Protein AF-A0AA39MDR2-F1 (afdb_monomer_lite)

Foldseek 3Di:
DDDDDDDDDDDDDDDDDPPPDPPPPLDFDFPPDPLADDPVLLVVLCVQLVNQKDFAAQPQVVQVVVVFDDPCLLQDLLNQQVRQQGANPSVLQWAVPDVVTARRDRNDPDGDRHQGEGMERADQDLSNVLSQLVSCVSSSFDEAEGQRRHDPVSRRTGPRHYYYYQLNQADKDWDQFDDDLNHTPGIDIDGGQNHFQVNVVVVCVVVVHDAFADPPRRHGLNDDQLVVFGHGPCCVPQNTSVVSDAWDFDQDSNRDTDIDGPNDDD

Secondary structure (DSSP, 8-state):
-PPP----------------------PPB-TTSTTSPPHHHHHHHHHHTTT-EEE---HHHHHHHTT---HHHHH-HHHHHHSTT--SSGGGGSBSSSSS-B---TT-SS---TTS-SEEEE--SHHHHHHHHHHHHHTTBEEEEESS---TTSTT--TTEEEEE-TT---EEEEEEEEETTEEEEEEEEE-TT-BHHHHHHHHHHTT------S-TTSBTTSHHHHT----TTHHHH--TGGG---EEEE-TTS-EEEE-TT---

Structure (mmCIF, N/CA/C/O backbone):
data_AF-A0AA39MDR2-F1
#
_entry.id   AF-A0AA39MDR2-F1
#
loop_
_atom_site.group_PDB
_atom_site.id
_atom_site.type_symbol
_atom_site.label_atom_id
_atom_site.label_alt_id
_atom_site.label_comp_id
_atom_site.label_asym_id
_atom_site.label_entity_id
_atom_site.label_seq_id
_atom_site.pdbx_PDB_ins_code
_atom_site.Cartn_x
_atom_site.Cartn_y
_atom_site.Cartn_z
_atom_site.occupancy
_atom_site.B_iso_or_equiv
_atom_site.auth_seq_id
_atom_site.auth_comp_id
_atom_site.auth_asym_id
_atom_site.auth_atom_id
_atom_site.pdbx_PDB_model_num
ATOM 1 N N . MET A 1 1 ? 20.656 -18.138 17.921 1.00 34.97 1 MET A N 1
ATOM 2 C CA . MET A 1 1 ? 19.200 -17.893 17.979 1.00 34.97 1 MET A CA 1
ATOM 3 C C . MET A 1 1 ? 18.522 -19.258 18.028 1.00 34.97 1 MET A C 1
ATOM 5 O O . MET A 1 1 ? 18.700 -20.039 17.100 1.00 34.97 1 MET A O 1
ATOM 9 N N . ALA A 1 2 ? 17.930 -19.614 19.168 1.00 27.48 2 ALA A N 1
ATOM 10 C CA . ALA A 1 2 ? 17.448 -20.968 19.443 1.00 27.48 2 ALA A CA 1
ATOM 11 C C . ALA A 1 2 ? 16.152 -21.265 18.671 1.00 27.48 2 ALA A C 1
ATOM 13 O O . ALA A 1 2 ? 15.278 -20.406 18.583 1.00 27.48 2 ALA A O 1
ATOM 14 N N . ARG A 1 3 ? 16.046 -22.471 18.102 1.00 39.94 3 ARG A N 1
ATOM 15 C CA . ARG A 1 3 ? 14.850 -22.957 17.402 1.00 39.94 3 ARG A CA 1
ATOM 16 C C . ARG A 1 3 ? 14.004 -23.789 18.362 1.00 39.94 3 ARG A C 1
ATOM 18 O O . ARG A 1 3 ? 14.536 -24.652 19.054 1.00 39.94 3 ARG A O 1
ATOM 25 N N . LEU A 1 4 ? 12.702 -23.521 18.380 1.00 28.66 4 LEU A N 1
ATOM 26 C CA . LEU A 1 4 ? 11.695 -24.283 19.112 1.00 28.66 4 LEU A CA 1
ATOM 27 C C . LEU A 1 4 ? 11.181 -25.403 18.190 1.00 28.66 4 LEU A C 1
ATOM 29 O O . LEU A 1 4 ? 10.675 -25.118 17.107 1.00 28.66 4 LEU A O 1
ATOM 33 N N . THR A 1 5 ? 11.337 -26.666 18.588 1.00 34.34 5 THR A N 1
ATOM 34 C CA . THR A 1 5 ? 10.817 -27.840 17.862 1.00 34.34 5 THR A CA 1
ATOM 35 C C . THR A 1 5 ? 9.723 -28.512 18.675 1.00 34.34 5 THR A C 1
ATOM 37 O O . THR A 1 5 ? 9.981 -28.961 19.789 1.00 34.34 5 THR A O 1
ATOM 40 N N . PHE A 1 6 ? 8.531 -28.644 18.090 1.00 39.69 6 PHE A N 1
ATOM 41 C CA . PHE A 1 6 ? 7.513 -29.587 18.545 1.00 39.69 6 PHE A CA 1
ATOM 42 C C . PHE A 1 6 ? 7.577 -30.838 17.664 1.00 39.69 6 PHE A C 1
ATOM 44 O O . PHE A 1 6 ? 7.357 -30.779 16.456 1.00 39.69 6 PHE A O 1
ATOM 51 N N . LEU A 1 7 ? 7.926 -31.963 18.288 1.00 40.34 7 LEU A N 1
ATOM 52 C CA . LEU A 1 7 ? 7.849 -33.309 17.729 1.00 40.34 7 LEU A CA 1
ATOM 53 C C . LEU A 1 7 ? 6.505 -33.907 18.139 1.00 40.34 7 LEU A C 1
ATOM 55 O O . LEU A 1 7 ? 6.313 -34.218 19.309 1.00 40.34 7 LEU A O 1
ATOM 59 N N . LEU A 1 8 ? 5.613 -34.119 17.178 1.00 43.06 8 LEU A N 1
ATOM 60 C CA . LEU A 1 8 ? 4.555 -35.119 17.281 1.00 43.06 8 LEU A CA 1
ATOM 61 C C . LEU A 1 8 ? 4.498 -35.835 15.936 1.00 43.06 8 LEU A C 1
ATOM 63 O O . LEU A 1 8 ? 4.024 -35.302 14.936 1.00 43.06 8 LEU A O 1
ATOM 67 N N . GLY A 1 9 ? 5.097 -37.023 15.913 1.00 38.88 9 GLY A N 1
ATOM 68 C CA . GLY A 1 9 ? 5.028 -37.925 14.780 1.00 38.88 9 GLY A CA 1
ATOM 69 C C . GLY A 1 9 ? 3.682 -38.634 14.730 1.00 38.88 9 GLY A C 1
ATOM 70 O O . GLY A 1 9 ? 3.149 -39.014 15.765 1.00 38.88 9 GLY A O 1
ATOM 71 N N . GLN A 1 10 ? 3.190 -38.854 13.515 1.00 42.56 10 GLN A N 1
ATOM 72 C CA . GLN A 1 10 ? 2.720 -40.152 13.036 1.00 42.56 10 GLN A CA 1
ATOM 73 C C . GLN A 1 10 ? 2.653 -40.100 11.502 1.00 42.56 10 GLN A C 1
ATOM 75 O O . GLN A 1 10 ? 2.029 -39.215 10.922 1.00 42.56 10 GLN A O 1
ATOM 80 N N . LEU A 1 11 ? 3.354 -41.033 10.849 1.00 40.97 11 LEU A N 1
ATOM 81 C CA . LEU A 1 11 ? 3.282 -41.260 9.408 1.00 40.97 11 LEU A CA 1
ATOM 82 C C . LEU A 1 11 ? 1.958 -41.961 9.076 1.00 40.97 11 LEU A C 1
ATOM 84 O O . LEU A 1 11 ? 1.684 -43.039 9.596 1.00 40.97 11 LEU A O 1
ATOM 88 N N . SER A 1 12 ? 1.197 -41.408 8.136 1.00 42.69 12 SER A N 1
ATOM 89 C CA . SER A 1 12 ? 0.265 -42.175 7.306 1.00 42.69 12 SER A CA 1
ATOM 90 C C . SER A 1 12 ? 0.625 -41.930 5.848 1.00 42.69 12 SER A C 1
ATOM 92 O O . SER A 1 12 ? 0.583 -40.801 5.365 1.00 42.69 12 SER A O 1
ATOM 94 N N . ALA A 1 13 ? 1.038 -42.995 5.164 1.00 42.69 13 ALA A N 1
ATOM 95 C CA . ALA A 1 13 ? 1.290 -42.986 3.733 1.00 42.69 13 ALA A CA 1
ATOM 96 C C . ALA A 1 13 ? -0.056 -43.021 2.997 1.00 42.69 13 ALA A C 1
ATOM 98 O O . ALA A 1 13 ? -0.767 -44.023 3.048 1.00 42.69 13 ALA A O 1
ATOM 99 N N . VAL A 1 14 ? -0.400 -41.930 2.315 1.00 45.34 14 VAL A N 1
ATOM 100 C CA . VAL A 1 14 ? -1.514 -41.887 1.362 1.00 45.34 14 VAL A CA 1
ATOM 101 C C . VAL A 1 14 ? -0.912 -41.936 -0.039 1.00 45.34 14 VAL A C 1
ATOM 103 O O . VAL A 1 14 ? -0.186 -41.029 -0.443 1.00 45.34 14 VAL A O 1
ATOM 106 N N . LEU A 1 15 ? -1.189 -43.022 -0.767 1.00 42.62 15 LEU A N 1
ATOM 107 C CA . LEU A 1 15 ? -0.907 -43.137 -2.196 1.00 42.62 15 LEU A CA 1
ATOM 108 C C . LEU A 1 15 ? -1.742 -42.080 -2.938 1.00 42.62 15 LEU A C 1
ATOM 110 O O . LEU A 1 15 ? -2.951 -42.240 -3.095 1.00 42.62 15 LEU A O 1
ATOM 114 N N . PHE A 1 16 ? -1.104 -41.009 -3.410 1.00 42.88 16 PHE A N 1
ATOM 115 C CA . PHE A 1 16 ? -1.716 -40.125 -4.396 1.00 42.88 16 PHE A CA 1
ATOM 116 C C . PHE A 1 16 ? -1.584 -40.768 -5.777 1.00 42.88 16 PHE A C 1
ATOM 118 O O . PHE A 1 16 ? -0.498 -40.846 -6.351 1.00 42.88 16 PHE A O 1
ATOM 125 N N . LEU A 1 17 ? -2.714 -41.237 -6.307 1.00 41.41 17 LEU A N 1
ATOM 126 C CA . LEU A 1 17 ? -2.883 -41.475 -7.735 1.00 41.41 17 LEU A CA 1
ATOM 127 C C . LEU A 1 17 ? -2.619 -40.148 -8.452 1.00 41.41 17 LEU A C 1
ATOM 129 O O . LEU A 1 17 ? -3.350 -39.175 -8.268 1.00 41.41 17 LEU A O 1
ATOM 133 N N . CYS A 1 18 ? -1.547 -40.110 -9.239 1.00 41.34 18 CYS A N 1
ATOM 134 C CA . CYS A 1 18 ? -1.216 -38.977 -10.085 1.00 41.34 18 CYS A CA 1
ATOM 135 C C . CYS A 1 18 ? -2.255 -38.920 -11.210 1.00 41.34 18 CYS A C 1
ATOM 137 O O . CYS A 1 18 ? -2.113 -39.568 -12.246 1.00 41.34 18 CYS A O 1
ATOM 139 N N . VAL A 1 19 ? -3.347 -38.192 -10.982 1.00 44.34 19 VAL A N 1
ATOM 140 C CA . VAL A 1 19 ? -4.204 -37.741 -12.073 1.00 44.34 19 VAL A CA 1
ATOM 141 C C . VAL A 1 19 ? -3.391 -36.679 -12.794 1.00 44.34 19 VAL A C 1
ATOM 143 O O . VAL A 1 19 ? -3.188 -35.586 -12.269 1.00 44.34 19 VAL A O 1
ATOM 146 N N . SER A 1 20 ? -2.880 -37.011 -13.976 1.00 44.75 20 SER A N 1
ATOM 147 C CA . SER A 1 20 ? -2.331 -36.021 -14.895 1.00 44.75 20 SER A CA 1
ATOM 148 C C . SER A 1 20 ? -3.471 -35.104 -15.325 1.00 44.75 20 SER A C 1
ATOM 150 O O . SER A 1 20 ? -4.132 -35.342 -16.334 1.00 44.75 20 SER A O 1
ATOM 152 N N . SER A 1 21 ? -3.741 -34.064 -14.535 1.00 46.78 21 SER A N 1
ATOM 153 C CA . SER A 1 21 ? -4.470 -32.926 -15.054 1.00 46.78 21 SER A CA 1
ATOM 154 C C . SER A 1 21 ? -3.547 -32.275 -16.076 1.00 46.78 21 SER A C 1
ATOM 156 O O . SER A 1 21 ? -2.441 -31.832 -15.770 1.00 46.78 21 SER A O 1
ATOM 158 N N . THR A 1 22 ? -3.992 -32.198 -17.324 1.00 48.94 22 THR A N 1
ATOM 159 C CA . THR A 1 22 ? -3.505 -31.171 -18.242 1.00 48.94 22 THR A CA 1
ATOM 160 C C . THR A 1 22 ? -4.073 -29.834 -17.765 1.00 48.94 22 THR A C 1
ATOM 162 O O . THR A 1 22 ? -4.900 -29.218 -18.434 1.00 48.94 22 THR A O 1
ATOM 165 N N . GLY A 1 23 ? -3.713 -29.418 -16.549 1.00 47.94 23 GLY A N 1
ATOM 166 C CA . GLY A 1 23 ? -3.881 -28.043 -16.130 1.00 47.94 23 GLY A CA 1
ATOM 167 C C . GLY A 1 23 ? -2.920 -27.247 -16.988 1.00 47.94 23 GLY A C 1
ATOM 168 O O . GLY A 1 23 ? -1.710 -27.439 -16.883 1.00 47.94 23 GLY A O 1
ATOM 169 N N . ALA A 1 24 ? -3.435 -26.407 -17.883 1.00 54.78 24 ALA A N 1
ATOM 170 C CA . ALA A 1 24 ? -2.601 -25.377 -18.475 1.00 54.78 24 ALA A CA 1
ATOM 171 C C . ALA A 1 24 ? -1.881 -24.676 -17.313 1.00 54.78 24 ALA A C 1
ATOM 173 O O . ALA A 1 24 ? -2.524 -24.235 -16.358 1.00 54.78 24 ALA A O 1
ATOM 174 N N . ASN A 1 25 ? -0.549 -24.678 -17.337 1.00 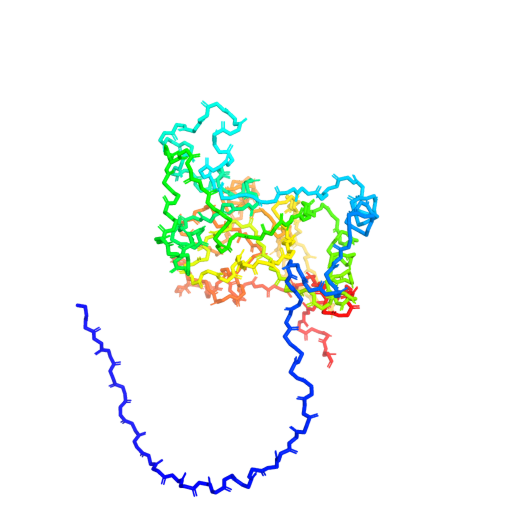50.16 25 ASN A N 1
ATOM 175 C CA . ASN A 1 25 ? 0.256 -23.949 -16.368 1.00 50.16 25 ASN A CA 1
ATOM 176 C C . ASN A 1 25 ? -0.046 -22.457 -16.565 1.00 50.16 25 ASN A C 1
ATOM 178 O O . ASN A 1 25 ? 0.615 -21.788 -17.353 1.00 50.16 25 ASN A O 1
ATOM 182 N N . TYR A 1 26 ? -1.085 -21.945 -15.902 1.00 74.38 26 TYR A N 1
ATOM 183 C CA . TYR A 1 26 ? -1.446 -20.530 -15.905 1.00 74.38 26 TYR A CA 1
ATOM 184 C C . TYR A 1 26 ? -0.473 -19.774 -14.993 1.00 74.38 26 TYR A C 1
ATOM 186 O O . TYR A 1 26 ? -0.810 -19.355 -13.883 1.00 74.38 26 TYR A O 1
ATOM 194 N N . CYS A 1 27 ? 0.777 -19.648 -15.442 1.00 91.06 27 CYS A N 1
ATOM 195 C CA . CYS A 1 27 ? 1.717 -18.691 -14.877 1.00 91.06 27 CYS A CA 1
ATOM 196 C C . CYS A 1 27 ? 1.150 -17.274 -15.035 1.00 91.06 27 CYS A C 1
ATOM 198 O O . CYS A 1 27 ? 0.384 -16.992 -15.957 1.00 91.06 27 CYS A O 1
ATOM 200 N N . ARG A 1 28 ? 1.515 -16.375 -14.115 1.00 95.56 28 ARG A N 1
ATOM 201 C CA . ARG A 1 28 ? 1.204 -14.954 -14.283 1.00 95.56 28 ARG A CA 1
ATOM 202 C C . ARG A 1 28 ? 2.015 -14.407 -15.446 1.00 95.56 28 ARG A C 1
ATOM 204 O O . ARG A 1 28 ? 3.192 -14.736 -15.561 1.00 95.56 28 ARG A O 1
ATOM 211 N N . THR A 1 29 ? 1.383 -13.563 -16.245 1.00 95.56 29 THR A N 1
ATOM 212 C CA . THR A 1 29 ? 2.014 -12.941 -17.402 1.00 95.56 29 THR A CA 1
ATOM 213 C C . THR A 1 29 ? 3.139 -11.999 -16.971 1.00 95.56 29 THR A C 1
ATOM 215 O O . THR A 1 29 ? 2.965 -11.216 -16.032 1.00 95.56 29 THR A O 1
ATOM 218 N N . VAL A 1 30 ? 4.272 -12.038 -17.671 1.00 96.31 30 VAL A N 1
ATOM 219 C CA . VAL A 1 30 ? 5.448 -11.185 -17.437 1.00 96.31 30 VAL A CA 1
ATOM 220 C C . VAL A 1 30 ? 5.864 -10.437 -18.714 1.00 96.31 30 VAL A C 1
ATOM 222 O O . VAL A 1 30 ? 5.422 -10.801 -19.805 1.00 96.31 30 VAL A O 1
ATOM 225 N N . PRO A 1 31 ? 6.699 -9.380 -18.630 1.00 96.12 31 PRO A N 1
ATOM 226 C CA . PRO A 1 31 ? 7.189 -8.692 -19.822 1.00 96.12 31 PRO A CA 1
ATOM 227 C C . PRO A 1 31 ? 7.831 -9.653 -20.827 1.00 96.12 31 PRO A C 1
ATOM 229 O O . PRO A 1 31 ? 8.698 -10.445 -20.467 1.00 96.12 31 PRO A O 1
ATOM 232 N N . GLY A 1 32 ? 7.421 -9.544 -22.091 1.00 95.25 32 GLY A N 1
ATOM 233 C CA . GLY A 1 32 ? 7.859 -10.422 -23.180 1.00 95.25 32 GLY A CA 1
ATOM 234 C C . GLY A 1 32 ? 6.852 -11.517 -23.541 1.00 95.25 32 GLY A C 1
ATOM 235 O O . GLY A 1 32 ? 6.898 -12.014 -24.665 1.00 95.25 32 GLY A O 1
ATOM 236 N N . ASP A 1 33 ? 5.910 -11.843 -22.651 1.00 95.56 33 ASP A N 1
ATOM 237 C CA . ASP A 1 33 ? 4.826 -12.772 -22.969 1.00 95.56 33 ASP A CA 1
ATOM 238 C C . ASP A 1 33 ? 3.827 -12.145 -23.961 1.00 95.56 33 ASP A C 1
ATOM 240 O O . ASP A 1 33 ? 3.513 -10.957 -23.843 1.00 95.56 33 ASP A O 1
ATOM 244 N N . PRO A 1 34 ? 3.233 -12.927 -24.885 1.00 91.69 34 PRO A N 1
ATOM 245 C CA . PRO A 1 34 ? 2.219 -12.422 -25.815 1.00 91.69 34 PRO A CA 1
ATOM 246 C C . PRO A 1 34 ? 0.964 -11.856 -25.140 1.00 91.69 34 PRO A C 1
ATOM 248 O O . PRO A 1 34 ? 0.282 -11.023 -25.726 1.00 91.69 34 PRO A O 1
ATOM 251 N N . SER A 1 35 ? 0.638 -12.319 -23.929 1.00 89.31 35 SER A N 1
ATOM 252 C CA . SER A 1 35 ? -0.504 -11.833 -23.148 1.00 89.31 35 SER A CA 1
ATOM 253 C C . SER A 1 35 ? -0.175 -10.612 -22.286 1.00 89.31 35 SER A C 1
ATOM 255 O O . SER A 1 35 ? -1.050 -10.139 -21.556 1.00 89.31 35 SER A O 1
ATOM 257 N N . PHE A 1 36 ? 1.078 -10.131 -22.290 1.00 96.50 36 PHE A N 1
ATOM 258 C CA . PHE A 1 36 ? 1.473 -8.990 -21.466 1.00 96.50 36 PHE A CA 1
ATOM 259 C C . PHE A 1 36 ? 0.869 -7.710 -22.047 1.00 96.50 36 PHE A C 1
ATOM 261 O O . PHE A 1 36 ? 0.945 -7.529 -23.264 1.00 96.50 36 PHE A O 1
ATOM 268 N N . PRO A 1 37 ? 0.294 -6.813 -21.222 1.00 97.62 37 PRO A N 1
ATOM 269 C CA . PRO A 1 37 ? -0.375 -5.642 -21.759 1.00 97.62 37 PRO A CA 1
ATOM 270 C C . PRO A 1 37 ? 0.578 -4.772 -22.576 1.00 97.62 37 PRO A C 1
ATOM 272 O O . PRO A 1 37 ? 1.704 -4.463 -22.162 1.00 97.62 37 PRO A O 1
ATOM 275 N N . SER A 1 38 ? 0.089 -4.360 -23.737 1.00 97.56 38 SER A N 1
ATOM 276 C CA . SER A 1 38 ? 0.720 -3.405 -24.634 1.00 97.56 38 SER A CA 1
ATOM 277 C C . SER A 1 38 ? 0.796 -2.008 -24.011 1.00 97.56 38 SER A C 1
ATOM 279 O O . SER A 1 38 ? 0.121 -1.682 -23.031 1.00 97.56 38 SER A O 1
ATOM 281 N N . GLY A 1 39 ? 1.606 -1.130 -24.609 1.00 97.50 39 GLY A N 1
ATOM 282 C CA . GLY A 1 39 ? 1.678 0.271 -24.183 1.00 97.50 39 GLY A CA 1
ATOM 283 C C . GLY A 1 39 ? 0.330 0.998 -24.266 1.00 97.50 39 GLY A C 1
ATOM 284 O O . GLY A 1 39 ? 0.041 1.839 -23.418 1.00 97.50 39 GLY A O 1
ATOM 285 N N . GLU A 1 40 ? -0.514 0.654 -25.242 1.00 98.31 40 GLU A N 1
ATOM 286 C CA . GLU A 1 40 ? -1.859 1.224 -25.391 1.00 98.31 40 GLU A CA 1
ATOM 287 C C . GLU A 1 40 ? -2.795 0.783 -24.260 1.00 98.31 40 GLU A C 1
ATOM 289 O O . GLU A 1 40 ? -3.511 1.615 -23.704 1.00 98.31 40 GLU A O 1
ATOM 294 N N . GLU A 1 41 ? -2.735 -0.486 -23.850 1.00 98.44 41 GLU A N 1
ATOM 295 C CA . GLU A 1 41 ? -3.521 -1.007 -22.723 1.00 98.44 41 GLU A CA 1
ATOM 296 C C . GLU A 1 41 ? -3.080 -0.389 -21.390 1.00 98.44 41 GLU A C 1
ATOM 298 O O . GLU A 1 41 ? -3.927 0.013 -20.591 1.00 98.44 41 GLU A O 1
ATOM 303 N N . TRP A 1 42 ? -1.772 -0.204 -21.169 1.00 98.50 42 TRP A N 1
ATOM 304 C CA . TRP A 1 42 ? -1.271 0.538 -20.005 1.00 98.50 42 TRP A CA 1
ATOM 305 C C . TRP A 1 42 ? -1.717 2.008 -20.008 1.00 98.50 42 TRP A C 1
ATOM 307 O O . TRP A 1 42 ? -2.078 2.544 -18.959 1.00 98.50 42 TRP A O 1
ATOM 317 N N . ASN A 1 43 ? -1.733 2.664 -21.171 1.00 98.56 43 ASN A N 1
ATOM 318 C CA . ASN A 1 43 ? -2.235 4.035 -21.296 1.00 98.56 43 ASN A CA 1
ATOM 319 C C . ASN A 1 43 ? -3.744 4.110 -21.026 1.00 98.56 43 ASN A C 1
ATOM 321 O O . ASN A 1 43 ? -4.194 5.019 -20.330 1.00 98.56 43 ASN A O 1
ATOM 325 N N . SER A 1 44 ? -4.516 3.138 -21.518 1.00 98.62 44 SER A N 1
ATOM 326 C CA . SER A 1 44 ? -5.953 3.030 -21.256 1.00 98.62 44 SER A CA 1
ATOM 327 C C . SER A 1 44 ? -6.245 2.819 -19.768 1.00 98.62 44 SER A C 1
ATOM 329 O O . SER A 1 44 ? -7.111 3.499 -19.206 1.00 98.62 44 SER A O 1
ATOM 331 N N . LEU A 1 45 ? -5.468 1.961 -19.094 1.00 98.75 45 LEU A N 1
ATOM 332 C CA . LEU A 1 45 ? -5.529 1.813 -17.640 1.00 98.75 45 LEU A CA 1
ATOM 333 C C . LEU A 1 45 ? -5.263 3.151 -16.951 1.00 98.75 45 LEU A C 1
ATOM 335 O O . LEU A 1 45 ? -6.046 3.552 -16.094 1.00 98.75 45 LEU A O 1
ATOM 339 N N . ASN A 1 46 ? -4.201 3.861 -17.346 1.00 98.81 46 ASN A N 1
ATOM 340 C CA . ASN A 1 46 ? -3.858 5.155 -16.761 1.00 98.81 46 ASN A CA 1
ATOM 341 C C . ASN A 1 46 ? -5.003 6.170 -16.891 1.00 98.81 46 ASN A C 1
ATOM 343 O O . ASN A 1 46 ? -5.354 6.828 -15.915 1.00 98.81 46 ASN A O 1
ATOM 347 N N . SER A 1 47 ? -5.630 6.267 -18.066 1.00 98.69 47 SER A N 1
ATOM 348 C CA . SER A 1 47 ? -6.810 7.117 -18.264 1.00 98.69 47 SER A CA 1
ATOM 349 C C . SER A 1 47 ? -7.985 6.695 -17.378 1.00 98.69 47 SER A C 1
ATOM 351 O O . SER A 1 47 ? -8.645 7.557 -16.801 1.00 98.69 47 SER A O 1
ATOM 353 N N . SER A 1 48 ? -8.210 5.389 -17.218 1.00 98.62 48 SER A N 1
ATOM 354 C CA . SER A 1 48 ? -9.305 4.840 -16.404 1.00 98.62 48 SER A CA 1
ATOM 355 C C . SER A 1 48 ? -9.143 5.157 -14.914 1.00 98.62 48 SER A C 1
ATOM 357 O O . SER A 1 48 ? -10.127 5.430 -14.236 1.00 98.62 48 SER A O 1
ATOM 359 N N . VAL A 1 49 ? -7.905 5.219 -14.413 1.00 98.62 49 VAL A N 1
ATOM 360 C CA . VAL A 1 49 ? -7.592 5.648 -13.035 1.00 98.62 49 VAL A CA 1
ATOM 361 C C . VAL A 1 49 ? -7.247 7.139 -12.938 1.00 98.62 49 VAL A C 1
ATOM 363 O O . VAL A 1 49 ? -6.513 7.563 -12.050 1.00 98.62 49 VAL A O 1
ATOM 366 N N . SER A 1 50 ? -7.748 7.966 -13.864 1.00 98.31 50 SER A N 1
ATOM 367 C CA . SER A 1 50 ? -7.577 9.432 -13.851 1.00 98.31 50 SER A CA 1
ATOM 368 C C . SER A 1 50 ? -6.118 9.915 -13.785 1.00 98.31 50 SER A C 1
ATOM 370 O O . SER A 1 50 ? -5.813 10.907 -13.125 1.00 98.31 50 SER A O 1
ATOM 372 N N . GLY A 1 51 ? -5.194 9.220 -14.449 1.00 98.38 51 GLY A N 1
ATOM 373 C CA . GLY A 1 51 ? -3.777 9.589 -14.471 1.00 98.38 51 GLY A CA 1
ATOM 374 C C . GLY A 1 51 ? -2.962 9.077 -13.276 1.00 98.38 51 GLY A C 1
ATOM 375 O O . GLY A 1 51 ? -1.799 9.450 -13.138 1.00 98.38 51 GLY A O 1
ATOM 376 N N . ARG A 1 52 ? -3.547 8.246 -12.401 1.00 98.50 52 ARG A N 1
ATOM 377 C CA . ARG A 1 52 ? -2.902 7.743 -11.172 1.00 98.50 52 ARG A CA 1
ATOM 378 C C . ARG A 1 52 ? -2.028 6.499 -11.373 1.00 98.50 52 ARG A C 1
ATOM 380 O O . ARG A 1 52 ? -1.575 5.919 -10.384 1.00 98.50 52 ARG A O 1
ATOM 387 N N . LEU A 1 53 ? -1.772 6.075 -12.614 1.00 98.75 53 LEU A N 1
ATOM 388 C CA . LEU A 1 53 ? -0.822 5.002 -12.911 1.00 98.75 53 LEU A CA 1
ATOM 389 C C . LEU A 1 53 ? 0.588 5.581 -13.078 1.00 98.75 53 LEU A C 1
ATOM 391 O O . LEU A 1 53 ? 0.839 6.408 -13.952 1.00 98.75 53 LEU A O 1
ATOM 395 N N . VAL A 1 54 ? 1.535 5.093 -12.281 1.00 98.38 54 VAL A N 1
ATOM 396 C CA . VAL A 1 54 ? 2.947 5.490 -12.339 1.00 98.38 54 VAL A CA 1
ATOM 397 C C . VAL A 1 54 ? 3.844 4.283 -12.583 1.00 98.38 54 VAL A C 1
ATOM 399 O O . VAL A 1 54 ? 3.492 3.153 -12.240 1.00 98.38 54 VAL A O 1
ATOM 402 N N . LYS A 1 55 ? 5.034 4.512 -13.145 1.00 97.62 55 LYS A N 1
ATOM 403 C CA . LYS A 1 55 ? 6.093 3.496 -13.136 1.00 97.62 55 LYS A CA 1
ATOM 404 C C . LYS A 1 55 ? 6.616 3.349 -11.712 1.00 97.62 55 LYS A C 1
ATOM 406 O O . LYS A 1 55 ? 6.996 4.342 -11.093 1.00 97.62 55 LYS A O 1
ATOM 411 N N . ALA A 1 56 ? 6.625 2.125 -11.198 1.00 97.69 56 ALA A N 1
ATOM 412 C CA . ALA A 1 56 ? 7.203 1.831 -9.897 1.00 97.69 56 ALA A CA 1
ATOM 413 C C . ALA A 1 56 ? 8.657 1.389 -10.081 1.00 97.69 56 ALA A C 1
ATOM 415 O O . ALA A 1 56 ? 8.972 0.566 -10.937 1.00 97.69 56 ALA A O 1
ATOM 416 N N . VAL A 1 57 ? 9.548 1.981 -9.291 1.00 96.31 57 VAL A N 1
ATOM 417 C CA . VAL A 1 57 ? 10.995 1.763 -9.365 1.00 96.31 57 VAL A CA 1
ATOM 418 C C . VAL A 1 57 ? 11.562 1.560 -7.959 1.00 96.31 57 VAL A C 1
ATOM 420 O O . VAL A 1 57 ? 10.995 2.119 -7.011 1.00 96.31 57 VAL A O 1
ATOM 423 N N . PRO A 1 58 ? 12.655 0.793 -7.790 1.00 95.88 58 PRO A N 1
ATOM 424 C CA . PRO A 1 58 ? 13.334 0.661 -6.501 1.00 95.88 58 PRO A CA 1
ATOM 425 C C . PRO A 1 58 ? 13.725 2.010 -5.907 1.00 95.88 58 PRO A C 1
ATOM 427 O O . PRO A 1 58 ? 13.993 2.970 -6.639 1.00 95.88 58 PRO A O 1
ATOM 430 N N . SER A 1 59 ? 13.817 2.090 -4.576 1.00 95.62 59 SER A N 1
ATOM 431 C CA . SER A 1 59 ? 14.041 3.366 -3.893 1.00 95.62 59 SER A CA 1
ATOM 432 C C . SER A 1 59 ? 15.339 4.044 -4.331 1.00 95.62 59 SER A C 1
ATOM 434 O O . SER A 1 59 ? 15.375 5.262 -4.439 1.00 95.62 59 SER A O 1
ATOM 436 N N . ALA A 1 60 ? 16.390 3.281 -4.647 1.00 94.62 60 ALA A N 1
ATOM 437 C CA . ALA A 1 60 ? 17.648 3.830 -5.165 1.00 94.62 60 ALA A CA 1
ATOM 438 C C . ALA A 1 60 ? 17.468 4.535 -6.522 1.00 94.62 60 ALA A C 1
ATOM 440 O O . ALA A 1 60 ? 17.927 5.661 -6.708 1.00 94.62 60 ALA A O 1
ATOM 441 N N . GLN A 1 61 ? 16.734 3.913 -7.451 1.00 94.88 61 GLN A N 1
ATOM 442 C CA . GLN A 1 61 ? 16.437 4.516 -8.749 1.00 94.88 61 GLN A CA 1
ATOM 443 C C . GLN A 1 61 ? 15.546 5.752 -8.590 1.00 94.88 61 GLN A C 1
ATOM 445 O O . GLN A 1 61 ? 15.823 6.776 -9.212 1.00 94.88 61 GLN A O 1
ATOM 450 N N . PHE A 1 62 ? 14.532 5.684 -7.719 1.00 95.31 62 PHE A N 1
ATOM 451 C CA . PHE A 1 62 ? 13.721 6.849 -7.365 1.00 95.31 62 PHE A CA 1
ATOM 452 C C . PHE A 1 62 ? 14.598 7.996 -6.846 1.00 95.31 62 PHE A C 1
ATOM 454 O O . PHE A 1 62 ? 14.486 9.119 -7.327 1.00 95.31 62 PHE A O 1
ATOM 461 N N . CYS A 1 63 ? 15.508 7.731 -5.909 1.00 94.75 63 CYS A N 1
ATOM 462 C CA . CYS A 1 63 ? 16.411 8.746 -5.373 1.00 94.75 63 CYS A CA 1
ATOM 463 C C . CYS A 1 63 ? 17.270 9.382 -6.473 1.00 94.75 63 CYS A C 1
ATOM 465 O O . CYS A 1 63 ? 17.352 10.606 -6.549 1.00 94.75 63 CYS A O 1
ATOM 467 N N . ASN A 1 64 ? 17.850 8.584 -7.373 1.00 92.50 64 ASN A N 1
ATOM 468 C CA . ASN A 1 64 ? 18.686 9.095 -8.463 1.00 92.50 64 ASN A CA 1
ATOM 469 C C . ASN A 1 64 ? 17.933 10.062 -9.386 1.00 92.50 64 ASN A C 1
ATOM 471 O O . ASN A 1 64 ? 18.492 11.082 -9.787 1.00 92.50 64 ASN A O 1
ATOM 475 N N . THR A 1 65 ? 16.660 9.792 -9.692 1.00 91.56 65 THR A N 1
ATOM 476 C CA . THR A 1 65 ? 15.856 10.689 -10.540 1.00 91.56 65 THR A CA 1
ATOM 477 C C . THR A 1 65 ? 15.425 11.976 -9.831 1.00 91.56 65 THR A C 1
ATOM 479 O O . THR A 1 65 ? 14.962 12.895 -10.497 1.00 91.56 65 THR A O 1
ATOM 482 N N . HIS A 1 66 ? 15.587 12.061 -8.507 1.00 91.25 66 HIS A N 1
ATOM 483 C CA . HIS A 1 66 ? 15.213 13.217 -7.683 1.00 91.25 66 HIS A CA 1
ATOM 484 C C . HIS A 1 66 ? 16.428 13.965 -7.100 1.00 91.25 66 HIS A C 1
ATOM 486 O O . HIS A 1 66 ? 16.280 14.745 -6.166 1.00 91.25 66 HIS A O 1
ATOM 492 N N . GLY A 1 67 ? 17.630 13.763 -7.657 1.00 91.19 67 GLY A N 1
ATOM 493 C CA . GLY A 1 67 ? 18.853 14.446 -7.203 1.00 91.19 67 GLY A CA 1
ATOM 494 C C . GLY A 1 67 ? 19.557 13.776 -6.016 1.00 91.19 67 GLY A C 1
ATOM 495 O O . GLY A 1 67 ? 20.462 14.365 -5.429 1.00 91.19 67 GLY A O 1
ATOM 496 N N . GLY A 1 68 ? 19.177 12.539 -5.698 1.00 92.75 68 GLY A N 1
ATOM 497 C CA . GLY A 1 68 ? 19.656 11.763 -4.559 1.00 92.75 68 GLY A CA 1
ATOM 498 C C . GLY A 1 68 ? 18.737 11.886 -3.342 1.00 92.75 68 GLY A C 1
ATOM 499 O O . GLY A 1 68 ? 18.002 12.855 -3.195 1.00 92.75 68 GLY A O 1
ATOM 500 N N . CYS A 1 69 ? 18.801 10.896 -2.450 1.00 94.88 69 CYS A N 1
ATOM 501 C CA . CYS A 1 69 ? 18.158 10.961 -1.137 1.00 94.88 69 CYS A CA 1
ATOM 502 C C . CYS A 1 69 ? 19.214 11.128 -0.044 1.00 94.88 69 CYS A C 1
ATOM 504 O O . CYS A 1 69 ? 20.279 10.492 -0.068 1.00 94.88 69 CYS A O 1
ATOM 506 N N . THR A 1 70 ? 18.889 11.932 0.959 1.00 96.12 70 THR A N 1
ATOM 507 C CA . THR A 1 70 ? 19.649 12.028 2.207 1.00 96.12 70 THR A CA 1
ATOM 508 C C . THR A 1 70 ? 19.597 10.713 2.992 1.00 96.12 70 THR A C 1
ATOM 510 O O . THR A 1 70 ? 18.731 9.864 2.774 1.00 96.12 70 THR A O 1
ATOM 513 N N . ASP A 1 71 ? 20.509 10.535 3.952 1.00 95.44 71 ASP A N 1
ATOM 514 C CA . ASP A 1 71 ? 20.451 9.391 4.877 1.00 95.44 71 ASP A CA 1
ATOM 515 C C . ASP A 1 71 ? 19.146 9.379 5.697 1.00 95.44 71 ASP A C 1
ATOM 517 O O . ASP A 1 71 ? 18.592 8.315 5.984 1.00 95.44 71 ASP A O 1
ATOM 521 N N . ALA A 1 72 ? 18.622 10.564 6.030 1.00 96.75 72 ALA A N 1
ATOM 522 C CA . ALA A 1 72 ? 17.363 10.716 6.753 1.00 96.75 72 ALA A CA 1
ATOM 523 C C . ALA A 1 72 ? 16.159 10.264 5.911 1.00 96.75 72 ALA A C 1
ATOM 525 O O . ALA A 1 72 ? 15.320 9.513 6.398 1.00 96.75 72 ALA A O 1
ATOM 526 N N . GLU A 1 73 ? 16.086 10.663 4.639 1.00 96.19 73 GLU A N 1
ATOM 527 C CA . GLU A 1 73 ? 15.034 10.203 3.722 1.00 96.19 73 GLU A CA 1
ATOM 528 C C . GLU A 1 73 ? 15.136 8.699 3.473 1.00 96.19 73 GLU A C 1
ATOM 530 O O . GLU A 1 73 ? 14.142 7.984 3.577 1.00 96.19 73 GLU A O 1
ATOM 535 N N . TRP A 1 74 ? 16.347 8.194 3.226 1.00 95.44 74 TRP A N 1
ATOM 536 C CA . TRP A 1 74 ? 16.571 6.779 2.940 1.00 95.44 74 TRP A CA 1
ATOM 537 C C . TRP A 1 74 ? 16.083 5.854 4.060 1.00 95.44 74 TRP A C 1
ATOM 539 O O . TRP A 1 74 ? 15.546 4.780 3.782 1.00 95.44 74 TRP A O 1
ATOM 549 N N . THR A 1 75 ? 16.255 6.276 5.314 1.00 95.06 75 THR A N 1
ATOM 550 C CA . THR A 1 75 ? 15.859 5.517 6.512 1.00 95.06 75 THR A CA 1
ATOM 551 C C . THR A 1 75 ? 14.453 5.857 7.018 1.00 95.06 75 THR A C 1
ATOM 553 O O . THR A 1 75 ? 13.941 5.185 7.913 1.00 95.06 75 THR A O 1
ATOM 556 N N . SER A 1 76 ? 13.790 6.864 6.441 1.00 96.81 76 SER A N 1
ATOM 557 C CA . SER A 1 76 ? 12.465 7.314 6.868 1.00 96.81 76 SER A CA 1
ATOM 558 C C . SER A 1 76 ? 11.361 6.405 6.334 1.00 96.81 76 SER A C 1
ATOM 560 O O . SER A 1 76 ? 11.036 6.417 5.147 1.00 96.81 76 SER A O 1
ATOM 562 N N . SER A 1 77 ? 10.698 5.665 7.226 1.00 96.94 77 SER A N 1
ATOM 563 C CA . SER A 1 77 ? 9.536 4.848 6.855 1.00 96.94 77 SER A CA 1
ATOM 564 C C . SER A 1 77 ? 8.413 5.649 6.202 1.00 96.94 77 SER A C 1
ATOM 566 O O . SER A 1 77 ? 7.735 5.122 5.326 1.00 96.94 77 SER A O 1
ATOM 568 N N . SER A 1 78 ? 8.205 6.902 6.619 1.00 95.81 78 SER A N 1
ATOM 569 C CA . SER A 1 78 ? 7.165 7.761 6.046 1.00 95.81 78 SER A CA 1
ATOM 570 C C . SER A 1 78 ? 7.499 8.135 4.604 1.00 95.81 78 SER A C 1
ATOM 572 O O . SER A 1 78 ? 6.665 7.966 3.725 1.00 95.81 78 SER A O 1
ATOM 574 N N . PHE A 1 79 ? 8.747 8.531 4.340 1.00 96.12 79 PHE A N 1
ATOM 575 C CA . PHE A 1 79 ? 9.214 8.825 2.983 1.00 96.12 79 PHE A CA 1
ATOM 576 C C . PHE A 1 79 ? 9.115 7.592 2.073 1.00 96.12 79 PHE A C 1
ATOM 578 O O . PHE A 1 79 ? 8.642 7.663 0.942 1.00 96.12 79 PHE A O 1
ATOM 585 N N . ARG A 1 80 ? 9.497 6.419 2.589 1.00 96.81 80 ARG A N 1
ATOM 586 C CA . ARG A 1 80 ? 9.395 5.151 1.853 1.00 96.81 80 ARG A CA 1
ATOM 587 C C . ARG A 1 80 ? 7.943 4.717 1.620 1.00 96.81 80 ARG A C 1
ATOM 589 O O . ARG A 1 80 ? 7.664 4.033 0.638 1.00 96.81 80 ARG A O 1
ATOM 596 N N . ALA A 1 81 ? 7.003 5.100 2.483 1.00 96.25 81 ALA A N 1
ATOM 597 C CA . ALA A 1 81 ? 5.587 4.808 2.273 1.00 96.25 81 ALA A CA 1
ATOM 598 C C . ALA A 1 81 ? 5.035 5.541 1.036 1.00 96.25 81 ALA A C 1
ATOM 600 O O . ALA A 1 81 ? 4.319 4.914 0.250 1.00 96.25 81 ALA A O 1
ATOM 601 N N . ASP A 1 82 ? 5.455 6.793 0.817 1.00 95.31 82 ASP A N 1
ATOM 602 C CA . ASP A 1 82 ? 5.068 7.618 -0.336 1.00 95.31 82 ASP A CA 1
ATOM 603 C C . ASP A 1 82 ? 5.610 7.100 -1.676 1.00 95.31 82 ASP A C 1
ATOM 605 O O . ASP A 1 82 ? 4.988 7.303 -2.720 1.00 95.31 82 ASP A O 1
ATOM 609 N N . ILE A 1 83 ? 6.743 6.393 -1.665 1.00 97.06 83 ILE A N 1
ATOM 610 C CA . ILE A 1 83 ? 7.343 5.825 -2.875 1.00 97.06 83 ILE A CA 1
ATOM 611 C C . ILE A 1 83 ? 6.714 4.450 -3.152 1.00 97.06 83 ILE A C 1
ATOM 613 O O . ILE A 1 83 ? 6.874 3.528 -2.347 1.00 97.06 83 ILE A O 1
ATOM 617 N N . PRO A 1 84 ? 6.032 4.233 -4.293 1.00 96.94 84 PRO A N 1
ATOM 618 C CA . PRO A 1 84 ? 5.318 2.977 -4.548 1.00 96.94 84 PRO A CA 1
ATOM 619 C C . PRO A 1 84 ? 6.228 1.751 -4.604 1.00 96.94 84 PRO A C 1
ATOM 621 O O . PRO A 1 84 ? 5.845 0.678 -4.148 1.00 96.94 84 PRO A O 1
ATOM 624 N N . GLY A 1 85 ? 7.442 1.912 -5.131 1.00 96.44 85 GLY A N 1
ATOM 625 C CA . GLY A 1 85 ? 8.404 0.820 -5.225 1.00 96.44 85 GLY A CA 1
ATOM 626 C C . GLY A 1 85 ? 9.238 0.579 -3.966 1.00 96.44 85 GLY A C 1
ATOM 627 O O . GLY A 1 85 ? 9.960 -0.409 -3.915 1.00 96.44 85 GLY A O 1
ATOM 628 N N . ALA A 1 86 ? 9.136 1.441 -2.948 1.00 97.12 86 ALA A N 1
ATOM 629 C CA . ALA A 1 86 ? 9.944 1.318 -1.742 1.00 97.12 86 ALA A CA 1
ATOM 630 C C . ALA A 1 86 ? 9.264 0.456 -0.666 1.00 97.12 86 ALA A C 1
ATOM 632 O O . ALA A 1 86 ? 8.072 0.607 -0.356 1.00 97.12 86 ALA A O 1
ATOM 633 N N . MET A 1 87 ? 10.071 -0.403 -0.051 1.00 97.12 87 MET A N 1
ATOM 634 C CA . MET A 1 87 ? 9.788 -1.216 1.127 1.00 97.12 87 MET A CA 1
ATOM 635 C C . MET A 1 87 ? 10.668 -0.738 2.282 1.00 97.12 87 MET A C 1
ATOM 637 O O . MET A 1 87 ? 11.772 -0.254 2.067 1.00 97.12 87 MET A O 1
ATOM 641 N N . ASN A 1 88 ? 10.233 -0.889 3.532 1.00 95.88 88 ASN A N 1
ATOM 642 C CA . ASN A 1 88 ? 11.077 -0.558 4.691 1.00 95.88 88 ASN A CA 1
ATOM 643 C C . ASN A 1 88 ? 12.287 -1.495 4.818 1.00 95.88 88 ASN A C 1
ATOM 645 O O . ASN A 1 88 ? 13.308 -1.116 5.383 1.00 95.88 88 ASN A O 1
ATOM 649 N N . TYR A 1 89 ? 12.182 -2.692 4.245 1.00 95.19 89 TYR A N 1
ATOM 650 C CA . TYR A 1 89 ? 13.258 -3.667 4.147 1.00 95.19 89 TYR A CA 1
ATOM 651 C C . TYR A 1 89 ? 13.765 -3.679 2.710 1.00 95.19 89 TYR A C 1
ATOM 653 O O . TYR A 1 89 ? 13.155 -4.301 1.841 1.00 95.19 89 TYR A O 1
ATOM 661 N N . VAL A 1 90 ? 14.877 -2.978 2.473 1.00 94.12 90 VAL A N 1
ATOM 662 C CA . VAL A 1 90 ? 15.483 -2.814 1.139 1.00 94.12 90 VAL A CA 1
ATOM 663 C C . VAL A 1 90 ? 15.824 -4.142 0.467 1.00 94.12 90 VAL A C 1
ATOM 665 O O . VAL A 1 90 ? 15.882 -4.191 -0.755 1.00 94.12 90 VAL A O 1
ATOM 668 N N . ASP A 1 91 ? 16.007 -5.224 1.225 1.00 95.06 91 ASP A N 1
ATOM 669 C CA . ASP A 1 91 ? 16.246 -6.573 0.695 1.00 95.06 91 ASP A CA 1
ATOM 670 C C . ASP A 1 91 ? 15.112 -7.034 -0.238 1.00 95.06 91 ASP A C 1
ATOM 672 O O . ASP A 1 91 ? 15.348 -7.712 -1.235 1.00 95.06 91 ASP A O 1
ATOM 676 N N . TRP A 1 92 ? 13.877 -6.589 0.012 1.00 96.50 92 TRP A N 1
ATOM 677 C CA . TRP A 1 92 ? 12.729 -6.901 -0.842 1.00 96.50 92 TRP A CA 1
ATOM 678 C C . TRP A 1 92 ? 12.649 -6.063 -2.120 1.00 96.50 92 TRP A C 1
ATOM 680 O O . TRP A 1 92 ? 11.740 -6.265 -2.918 1.00 96.50 92 TRP A O 1
ATOM 690 N N . GLU A 1 93 ? 13.594 -5.154 -2.347 1.00 96.06 93 GLU A N 1
ATOM 691 C CA . GLU A 1 93 ? 13.697 -4.376 -3.587 1.00 96.06 93 GLU A CA 1
ATOM 692 C C . GLU A 1 93 ? 14.773 -4.925 -4.533 1.00 96.06 93 GLU A C 1
ATOM 694 O O . GLU A 1 93 ? 14.833 -4.532 -5.694 1.00 96.06 93 GLU A O 1
ATOM 699 N N . GLN A 1 94 ? 15.614 -5.843 -4.053 1.00 95.50 94 GLN A N 1
ATOM 700 C CA . GLN A 1 94 ? 16.812 -6.292 -4.763 1.00 95.50 94 GLN A CA 1
ATOM 701 C C . GLN A 1 94 ? 16.505 -7.297 -5.878 1.00 95.50 94 GLN A C 1
ATOM 703 O O . GLN A 1 94 ? 15.476 -7.982 -5.858 1.00 95.50 94 GLN A O 1
ATOM 708 N N . ASP A 1 95 ? 17.435 -7.424 -6.830 1.00 94.12 95 ASP A N 1
ATOM 709 C CA . ASP A 1 95 ? 17.426 -8.494 -7.826 1.00 94.12 95 ASP A CA 1
ATOM 710 C C . ASP A 1 95 ? 18.453 -9.574 -7.464 1.00 94.12 95 ASP A C 1
ATOM 712 O O . ASP A 1 95 ? 19.618 -9.523 -7.858 1.00 94.12 95 ASP A O 1
ATOM 716 N N . TYR A 1 96 ? 18.015 -10.571 -6.696 1.00 91.75 96 TYR A N 1
ATOM 717 C CA . TYR A 1 96 ? 18.852 -11.731 -6.370 1.00 91.75 96 TYR A CA 1
ATOM 718 C C . TYR A 1 96 ? 18.893 -12.789 -7.485 1.00 91.75 96 TYR A C 1
ATOM 720 O O . TYR A 1 96 ? 19.667 -13.737 -7.380 1.00 91.75 96 TYR A O 1
ATOM 728 N N . GLU A 1 97 ? 18.055 -12.658 -8.520 1.00 90.69 97 GLU A N 1
ATOM 729 C CA . GLU A 1 97 ? 17.960 -13.623 -9.625 1.00 90.69 97 GLU A CA 1
ATOM 730 C C . GLU A 1 97 ? 18.885 -13.258 -10.795 1.00 90.69 97 GLU A C 1
ATOM 732 O O . GLU A 1 97 ? 19.237 -14.126 -11.595 1.00 90.69 97 GLU A O 1
ATOM 737 N N . SER A 1 98 ? 19.303 -11.993 -10.903 1.00 90.25 98 SER A N 1
ATOM 738 C CA . SER A 1 98 ? 20.261 -11.562 -11.920 1.00 90.25 98 SER A CA 1
ATOM 739 C C . SER A 1 98 ? 21.672 -12.105 -11.661 1.00 90.25 98 SER A C 1
ATOM 741 O O . SER A 1 98 ? 22.060 -12.405 -10.530 1.00 90.25 98 SER A O 1
ATOM 743 N N . ILE A 1 99 ? 22.476 -12.211 -12.726 1.00 89.44 99 ILE A N 1
ATOM 744 C CA . ILE A 1 99 ? 23.876 -12.651 -12.654 1.00 89.44 99 ILE A CA 1
ATOM 745 C C . ILE A 1 99 ? 24.767 -11.573 -13.299 1.00 89.44 99 ILE A C 1
ATOM 747 O O . ILE A 1 99 ? 24.750 -11.448 -14.525 1.00 89.44 99 ILE A O 1
ATOM 751 N N . PRO A 1 100 ? 25.558 -10.814 -12.510 1.00 89.38 100 PRO A N 1
ATOM 752 C CA . PRO A 1 100 ? 25.610 -10.825 -11.040 1.00 89.38 100 PRO A CA 1
ATOM 753 C C . PRO A 1 100 ? 24.315 -10.277 -10.392 1.00 89.38 100 PRO A C 1
ATOM 755 O O . PRO A 1 100 ? 23.564 -9.561 -11.063 1.00 89.38 100 PRO A O 1
ATOM 758 N N . PRO A 1 101 ? 24.042 -10.577 -9.104 1.00 90.19 101 PRO A N 1
ATOM 759 C CA . PRO A 1 101 ? 22.909 -9.991 -8.385 1.00 90.19 101 PRO A CA 1
ATOM 760 C C . PRO A 1 101 ? 22.958 -8.459 -8.404 1.00 90.19 101 PRO A C 1
ATOM 762 O O . PRO A 1 101 ? 24.000 -7.869 -8.107 1.00 90.19 101 PRO A O 1
ATOM 765 N N . SER A 1 102 ? 21.841 -7.815 -8.741 1.00 91.19 102 SER A N 1
ATOM 766 C CA . SER A 1 102 ? 21.725 -6.355 -8.748 1.00 91.19 102 SER A CA 1
ATOM 767 C C . SER A 1 102 ? 21.309 -5.885 -7.359 1.00 91.19 102 SER A C 1
ATOM 769 O O . SER A 1 102 ? 20.178 -6.113 -6.921 1.00 91.19 102 SER A O 1
ATOM 771 N N . ILE A 1 103 ? 22.253 -5.248 -6.659 1.00 92.38 103 ILE A N 1
ATOM 772 C CA . ILE A 1 103 ? 22.051 -4.718 -5.310 1.00 92.38 103 ILE A CA 1
ATOM 773 C C . ILE A 1 103 ? 21.968 -3.183 -5.350 1.00 92.38 103 ILE A C 1
ATOM 775 O O . ILE A 1 103 ? 22.964 -2.464 -5.466 1.00 92.38 103 ILE A O 1
ATOM 779 N N . CYS A 1 104 ? 20.748 -2.689 -5.204 1.00 91.12 104 CYS A N 1
ATOM 780 C CA . CYS A 1 104 ? 20.344 -1.298 -5.137 1.00 91.12 104 CYS A CA 1
ATOM 781 C C . CYS A 1 104 ? 20.421 -0.744 -3.715 1.00 91.12 104 CYS A C 1
ATOM 783 O O . CYS A 1 104 ? 19.474 -0.834 -2.929 1.00 91.12 104 CYS A O 1
ATOM 785 N N . GLN A 1 105 ? 21.562 -0.138 -3.397 1.00 91.31 105 GLN A N 1
ATOM 786 C CA . GLN A 1 105 ? 21.776 0.668 -2.197 1.00 91.31 105 GLN A CA 1
ATOM 787 C C . GLN A 1 105 ? 21.527 2.151 -2.497 1.00 91.31 105 GLN A C 1
ATOM 789 O O . GLN A 1 105 ? 21.397 2.544 -3.653 1.00 91.31 105 GLN A O 1
ATOM 794 N N . ARG A 1 106 ? 21.500 2.997 -1.457 1.00 91.38 106 ARG A N 1
ATOM 795 C CA . ARG A 1 106 ? 21.152 4.431 -1.552 1.00 91.38 106 ARG A CA 1
ATOM 796 C C . ARG A 1 106 ? 21.827 5.184 -2.701 1.00 91.38 106 ARG A C 1
ATOM 798 O O . ARG A 1 106 ? 21.167 5.965 -3.371 1.00 91.38 106 ARG A O 1
ATOM 805 N N . ASN A 1 107 ? 23.121 4.943 -2.907 1.00 89.25 107 ASN A N 1
ATOM 806 C CA . ASN A 1 107 ? 23.939 5.639 -3.904 1.00 89.25 107 ASN A CA 1
ATOM 807 C C . ASN A 1 107 ? 24.250 4.766 -5.137 1.00 89.25 107 ASN A C 1
ATOM 809 O O . ASN A 1 107 ? 25.150 5.101 -5.905 1.00 89.25 107 ASN A O 1
ATOM 813 N N . SER A 1 108 ? 23.568 3.627 -5.309 1.00 90.56 108 SER A N 1
ATOM 814 C CA . SER A 1 108 ? 23.740 2.781 -6.494 1.00 90.56 108 SER A CA 1
ATOM 815 C C . SER A 1 108 ? 23.214 3.517 -7.725 1.00 90.56 108 SER A C 1
ATOM 817 O O . SER A 1 108 ? 22.058 3.930 -7.748 1.00 90.56 108 SER A O 1
ATOM 819 N N . THR A 1 109 ? 24.048 3.670 -8.752 1.00 84.69 109 THR A N 1
ATOM 820 C CA . THR A 1 109 ? 23.676 4.312 -10.026 1.00 84.69 109 THR A CA 1
ATOM 821 C C . THR A 1 109 ? 23.190 3.318 -11.078 1.00 84.69 109 THR A C 1
ATOM 823 O O . THR A 1 109 ? 22.427 3.700 -11.961 1.00 84.69 109 THR A O 1
ATOM 826 N N . ASP A 1 110 ? 23.599 2.055 -10.964 1.00 84.88 110 ASP A N 1
ATOM 827 C CA . ASP A 1 110 ? 23.148 0.949 -11.804 1.00 84.88 110 ASP A CA 1
ATOM 828 C C . ASP A 1 110 ? 22.214 0.049 -10.989 1.00 84.88 110 ASP A C 1
ATOM 830 O O . ASP A 1 110 ? 22.632 -0.587 -10.018 1.00 84.88 110 ASP A O 1
ATOM 834 N N . CYS A 1 111 ? 20.930 0.083 -11.336 1.00 86.38 111 CYS A N 1
ATOM 835 C CA . CYS A 1 111 ? 19.858 -0.534 -10.571 1.00 86.38 111 CYS A CA 1
ATOM 836 C C . CYS A 1 111 ? 18.840 -1.203 -11.487 1.00 86.38 111 CYS A C 1
ATOM 838 O O . CYS A 1 111 ? 18.169 -0.531 -12.272 1.00 86.38 111 CYS A O 1
ATOM 840 N N . GLY A 1 112 ? 18.712 -2.524 -11.355 1.00 89.12 112 GLY A N 1
ATOM 841 C CA . GLY A 1 112 ? 17.634 -3.286 -11.977 1.00 89.12 112 GLY A CA 1
ATOM 842 C C . GLY A 1 112 ? 16.306 -3.127 -11.232 1.00 89.12 112 GLY A C 1
ATOM 843 O O . GLY A 1 112 ? 16.252 -2.552 -10.152 1.00 89.12 112 GLY A O 1
ATOM 844 N N . GLN A 1 113 ? 15.229 -3.672 -11.799 1.00 94.31 113 GLN A N 1
ATOM 845 C CA . GLN A 1 113 ? 13.884 -3.617 -11.209 1.00 94.31 113 GLN A CA 1
ATOM 846 C C . GLN A 1 113 ? 13.736 -4.501 -9.955 1.00 94.31 113 GLN A C 1
ATOM 848 O O . GLN A 1 113 ? 12.980 -4.166 -9.043 1.00 94.31 113 GLN A O 1
ATOM 853 N N . GLY A 1 114 ? 14.417 -5.652 -9.924 1.00 94.75 114 GLY A N 1
ATOM 854 C CA . GLY A 1 114 ? 14.340 -6.609 -8.823 1.00 94.75 114 GLY A CA 1
ATOM 855 C C . GLY A 1 114 ? 12.918 -7.079 -8.517 1.00 94.75 114 GLY A C 1
ATOM 856 O O . GLY A 1 114 ? 12.120 -7.371 -9.409 1.00 94.75 114 GLY A O 1
ATOM 857 N N . ASN A 1 115 ? 12.605 -7.152 -7.226 1.00 96.62 115 ASN A N 1
ATOM 858 C CA . ASN A 1 115 ? 11.299 -7.576 -6.719 1.00 96.62 115 ASN A CA 1
ATOM 859 C C . ASN A 1 115 ? 10.257 -6.445 -6.648 1.00 96.62 115 ASN A C 1
ATOM 861 O O . ASN A 1 115 ? 9.192 -6.631 -6.052 1.00 96.62 115 ASN A O 1
ATOM 865 N N . VAL A 1 116 ? 10.543 -5.288 -7.250 1.00 97.75 116 VAL A N 1
ATOM 866 C CA . VAL A 1 116 ? 9.650 -4.126 -7.268 1.00 97.75 116 VAL A CA 1
ATOM 867 C C . VAL A 1 116 ? 8.637 -4.233 -8.423 1.00 97.75 116 VAL A C 1
ATOM 869 O O . VAL A 1 116 ? 9.031 -4.573 -9.542 1.00 97.75 116 VAL A O 1
ATOM 872 N N . PRO A 1 117 ? 7.346 -3.908 -8.209 1.00 98.31 117 PRO A N 1
ATOM 873 C CA . PRO A 1 117 ? 6.322 -3.890 -9.255 1.00 98.31 117 PRO A CA 1
ATOM 874 C C . PRO A 1 117 ? 6.703 -2.977 -10.422 1.00 98.31 117 PRO A C 1
ATOM 876 O O . PRO A 1 117 ? 7.373 -1.974 -10.217 1.00 98.31 117 PRO A O 1
ATOM 879 N N . LEU A 1 118 ? 6.242 -3.283 -11.637 1.00 98.00 118 LEU A N 1
ATOM 880 C CA . LEU A 1 118 ? 6.561 -2.483 -12.833 1.00 98.00 118 LEU A CA 1
ATOM 881 C C . LEU A 1 118 ? 5.771 -1.169 -12.864 1.00 98.00 118 LEU A C 1
ATOM 883 O O . LEU A 1 118 ? 6.281 -0.107 -13.225 1.00 98.00 118 LEU A O 1
ATOM 887 N N . TYR A 1 119 ? 4.507 -1.255 -12.459 1.00 98.69 119 TYR A N 1
ATOM 888 C CA . TYR A 1 119 ? 3.575 -0.140 -12.395 1.00 98.69 119 TYR A CA 1
ATOM 889 C C . TYR A 1 119 ? 2.866 -0.132 -11.048 1.00 98.69 119 TYR A C 1
ATOM 891 O O . TYR A 1 119 ? 2.681 -1.180 -10.423 1.00 98.69 119 TYR A O 1
ATOM 899 N N . ALA A 1 120 ? 2.433 1.049 -10.624 1.00 98.81 120 ALA A N 1
ATOM 900 C CA . ALA A 1 120 ? 1.603 1.230 -9.449 1.00 98.81 120 ALA A CA 1
ATOM 901 C C . ALA A 1 120 ? 0.428 2.159 -9.744 1.00 98.81 120 ALA A C 1
ATOM 903 O O . ALA A 1 120 ? 0.612 3.223 -10.327 1.00 98.81 120 ALA A O 1
ATOM 904 N N . ILE A 1 121 ? -0.763 1.775 -9.295 1.00 98.88 121 ILE A N 1
ATOM 905 C CA . ILE A 1 121 ? -1.912 2.669 -9.171 1.00 98.88 121 ILE A CA 1
ATOM 906 C C . ILE A 1 121 ? -1.826 3.317 -7.791 1.00 98.88 121 ILE A C 1
ATOM 908 O O . ILE A 1 121 ? -1.843 2.622 -6.770 1.00 98.88 121 ILE A O 1
ATOM 912 N N . LEU A 1 122 ? -1.722 4.644 -7.754 1.00 98.69 122 LEU A N 1
ATOM 913 C CA . LEU A 1 122 ? -1.824 5.432 -6.526 1.00 98.69 122 LEU A CA 1
ATOM 914 C C . LEU A 1 122 ? -3.305 5.604 -6.188 1.00 98.69 122 LEU A C 1
ATOM 916 O O . LEU A 1 122 ? -3.890 6.625 -6.515 1.00 98.69 122 LEU A O 1
ATOM 920 N N . ALA A 1 123 ? -3.934 4.579 -5.621 1.00 98.44 123 ALA A N 1
ATOM 921 C CA . ALA A 1 123 ? -5.382 4.552 -5.465 1.00 98.44 123 ALA A CA 1
ATOM 922 C C . ALA A 1 123 ? -5.862 5.605 -4.454 1.00 98.44 123 ALA A C 1
ATOM 924 O O . ALA A 1 123 ? -5.404 5.638 -3.310 1.00 98.44 123 ALA A O 1
ATOM 925 N N . GLU A 1 124 ? -6.813 6.432 -4.887 1.00 97.50 124 GLU A N 1
ATOM 926 C CA . GLU A 1 124 ? -7.470 7.469 -4.077 1.00 97.50 124 GLU A CA 1
ATOM 927 C C . GLU A 1 124 ? -8.964 7.181 -3.885 1.00 97.50 124 GLU A C 1
ATOM 929 O O . GLU A 1 124 ? -9.627 7.803 -3.056 1.00 97.50 124 GLU A O 1
ATOM 934 N N . SER A 1 125 ? -9.499 6.222 -4.642 1.00 98.00 125 SER A N 1
ATOM 935 C CA . SER A 1 125 ? -10.900 5.821 -4.618 1.00 98.00 125 SER A CA 1
ATOM 936 C C . SER A 1 125 ? -11.052 4.303 -4.686 1.00 98.00 125 SER A C 1
ATOM 938 O O . SER A 1 125 ? -10.165 3.589 -5.158 1.00 98.00 125 SER A O 1
ATOM 940 N N . VAL A 1 126 ? -12.203 3.799 -4.233 1.00 98.31 126 VAL A N 1
ATOM 941 C CA . VAL A 1 126 ? -12.557 2.377 -4.372 1.00 98.31 126 VAL A CA 1
ATOM 942 C C . VAL A 1 126 ? -12.560 1.955 -5.846 1.00 98.31 126 VAL A C 1
ATOM 944 O O . VAL A 1 126 ? -12.076 0.872 -6.169 1.00 98.31 126 VAL A O 1
ATOM 947 N N . GLU A 1 127 ? -13.011 2.841 -6.736 1.00 98.69 127 GLU A N 1
ATOM 948 C CA . GLU A 1 127 ? -13.030 2.624 -8.186 1.00 98.69 127 GLU A CA 1
ATOM 949 C C . GLU A 1 127 ? -11.621 2.318 -8.730 1.00 98.69 127 GLU A C 1
ATOM 951 O O . GLU A 1 127 ? -11.448 1.362 -9.481 1.00 98.69 127 GLU A O 1
ATOM 956 N N . ASP A 1 128 ? -10.582 3.041 -8.287 1.00 98.75 128 ASP A N 1
ATOM 957 C CA . ASP A 1 128 ? -9.193 2.777 -8.706 1.00 98.75 128 ASP A CA 1
ATOM 958 C C . ASP A 1 128 ? -8.743 1.355 -8.346 1.00 98.75 128 ASP A C 1
ATOM 960 O O . ASP A 1 128 ? -8.059 0.682 -9.124 1.00 98.75 128 ASP A O 1
ATOM 964 N N . VAL A 1 129 ? -9.133 0.887 -7.156 1.00 98.81 129 VAL A N 1
ATOM 965 C CA . VAL A 1 129 ? -8.830 -0.466 -6.676 1.00 98.81 129 VAL A CA 1
ATOM 966 C C . VAL A 1 129 ? -9.575 -1.500 -7.522 1.00 98.81 129 VAL A C 1
ATOM 968 O O . VAL A 1 129 ? -8.974 -2.480 -7.966 1.00 98.81 129 VAL A O 1
ATOM 971 N N . GLN A 1 130 ? -10.864 -1.273 -7.787 1.00 98.88 130 GLN A N 1
ATOM 972 C CA . GLN A 1 130 ? -11.699 -2.156 -8.606 1.00 98.88 130 GLN A CA 1
ATOM 973 C C . GLN A 1 130 ? -11.180 -2.266 -10.045 1.00 98.88 130 GLN A C 1
ATOM 975 O O . GLN A 1 130 ? -11.081 -3.383 -10.564 1.00 98.88 130 GLN A O 1
ATOM 980 N N . ILE A 1 131 ? -10.791 -1.141 -10.653 1.00 98.88 131 ILE A N 1
ATOM 981 C CA . ILE A 1 131 ? -10.179 -1.072 -11.986 1.00 98.88 131 ILE A CA 1
ATOM 982 C C . ILE A 1 131 ? -8.847 -1.831 -11.999 1.00 98.88 131 ILE A C 1
ATOM 984 O O . ILE A 1 131 ? -8.623 -2.659 -12.882 1.00 98.88 131 ILE A O 1
ATOM 988 N N . GLY A 1 132 ? -7.976 -1.615 -11.007 1.00 98.75 132 GLY A N 1
ATOM 989 C CA . GLY A 1 132 ? -6.684 -2.302 -10.915 1.00 98.75 132 GLY A CA 1
ATOM 990 C C . GLY A 1 132 ? -6.803 -3.825 -10.777 1.00 98.75 132 GLY A C 1
ATOM 991 O O . GLY A 1 132 ? -6.046 -4.569 -11.412 1.00 98.75 132 GLY A O 1
ATOM 992 N N . ILE A 1 133 ? -7.773 -4.298 -9.986 1.00 98.81 133 ILE A N 1
ATOM 993 C CA . ILE A 1 133 ? -8.088 -5.729 -9.839 1.00 98.81 133 ILE A CA 1
ATOM 994 C C . ILE A 1 133 ? -8.638 -6.294 -11.152 1.00 98.81 133 ILE A C 1
ATOM 996 O O . ILE A 1 133 ? -8.154 -7.330 -11.614 1.00 98.81 133 ILE A O 1
ATOM 1000 N N . ALA A 1 134 ? -9.595 -5.605 -11.781 1.00 98.62 134 ALA A N 1
ATOM 1001 C CA . ALA A 1 134 ? -10.203 -6.044 -13.035 1.00 98.62 134 ALA A CA 1
ATOM 1002 C C . ALA A 1 134 ? -9.165 -6.140 -14.162 1.00 98.62 134 ALA A C 1
ATOM 1004 O O . ALA A 1 134 ? -9.090 -7.163 -14.840 1.00 98.62 134 ALA A O 1
ATOM 1005 N N . PHE A 1 135 ? -8.310 -5.124 -14.302 1.00 98.50 135 PHE A N 1
ATOM 1006 C CA . PHE A 1 135 ? -7.217 -5.109 -15.273 1.00 98.50 135 PHE A CA 1
ATOM 1007 C C . PHE A 1 135 ? -6.229 -6.254 -15.025 1.00 98.50 135 PHE A C 1
ATOM 1009 O O . PHE A 1 135 ? -5.878 -7.001 -15.938 1.00 98.50 135 PHE A O 1
ATOM 1016 N N . SER A 1 136 ? -5.819 -6.454 -13.770 1.00 98.06 136 SER A N 1
ATOM 1017 C CA . SER A 1 136 ? -4.894 -7.538 -13.424 1.00 98.06 136 SER A CA 1
ATOM 1018 C C . SER A 1 136 ? -5.482 -8.919 -13.710 1.00 98.06 136 SER A C 1
ATOM 1020 O O . SER A 1 136 ? -4.771 -9.799 -14.192 1.00 98.06 136 SER A O 1
ATOM 1022 N N . SER A 1 137 ? -6.780 -9.103 -13.454 1.00 96.81 137 SER A N 1
ATOM 1023 C CA . SER A 1 137 ? -7.508 -10.331 -13.780 1.00 96.81 137 SER A CA 1
ATOM 1024 C C . SER A 1 137 ? -7.563 -10.567 -15.295 1.00 96.81 137 SER A C 1
ATOM 1026 O O . SER A 1 137 ? -7.178 -11.641 -15.757 1.00 96.81 137 SER A O 1
ATOM 1028 N N . ALA A 1 138 ? -7.940 -9.544 -16.073 1.00 96.25 138 ALA A N 1
ATOM 1029 C CA . ALA A 1 138 ? -8.062 -9.620 -17.530 1.00 96.25 138 ALA A CA 1
ATOM 1030 C C . ALA A 1 138 ? -6.745 -10.005 -18.228 1.00 96.25 138 ALA A C 1
ATOM 1032 O O . ALA A 1 138 ? -6.759 -10.770 -19.190 1.00 96.25 138 ALA A O 1
ATOM 1033 N N . HIS A 1 139 ? -5.607 -9.538 -17.708 1.00 96.19 139 HIS A N 1
ATOM 1034 C CA . HIS A 1 139 ? -4.281 -9.794 -18.284 1.00 96.19 139 HIS A CA 1
ATOM 1035 C C . HIS A 1 139 ? -3.485 -10.895 -17.567 1.00 96.19 139 HIS A C 1
ATOM 1037 O O . HIS A 1 139 ? -2.307 -11.114 -17.862 1.00 96.19 139 HIS A O 1
ATOM 1043 N N . SER A 1 140 ? -4.100 -11.600 -16.609 1.00 96.44 140 SER A N 1
ATOM 1044 C CA . SER A 1 140 ? -3.422 -12.598 -15.766 1.00 96.44 140 SER A CA 1
ATOM 1045 C C . SER A 1 140 ? -2.145 -12.066 -15.097 1.00 96.44 140 SER A C 1
ATOM 1047 O O . SER A 1 140 ? -1.190 -12.813 -14.871 1.00 96.44 140 SER A O 1
ATOM 1049 N N . LEU A 1 141 ? -2.121 -10.778 -14.752 1.00 97.12 141 LEU A N 1
ATOM 1050 C CA . LEU A 1 141 ? -0.987 -10.145 -14.089 1.00 97.12 141 LEU A CA 1
ATOM 1051 C C . LEU A 1 141 ? -0.920 -10.563 -12.623 1.00 97.12 141 LEU A C 1
ATOM 1053 O O . LEU A 1 141 ? -1.933 -10.793 -11.955 1.00 97.12 141 LEU A O 1
ATOM 1057 N N . ARG A 1 142 ? 0.300 -10.623 -12.088 1.00 97.94 142 ARG A N 1
ATOM 1058 C CA . ARG A 1 142 ? 0.479 -10.657 -10.638 1.00 97.94 142 ARG A CA 1
ATOM 1059 C C . ARG A 1 142 ? 0.048 -9.300 -10.077 1.00 97.94 142 ARG A C 1
ATOM 1061 O O . ARG A 1 142 ? 0.450 -8.265 -10.601 1.00 97.94 142 ARG A O 1
ATOM 1068 N N . LEU A 1 143 ? -0.741 -9.318 -9.008 1.00 98.25 143 LEU A N 1
ATOM 1069 C CA . LEU A 1 143 ? -1.169 -8.122 -8.289 1.00 98.25 143 LEU A CA 1
ATOM 1070 C C . LEU A 1 143 ? -0.485 -8.086 -6.918 1.00 98.25 143 LEU A C 1
ATOM 1072 O O . LEU A 1 143 ? -0.484 -9.087 -6.200 1.00 98.25 143 LEU A O 1
ATOM 1076 N N . ALA A 1 144 ? 0.088 -6.942 -6.565 1.00 98.44 144 ALA A N 1
ATOM 1077 C CA . ALA A 1 144 ? 0.597 -6.640 -5.233 1.00 98.44 144 ALA A CA 1
ATOM 1078 C C . ALA A 1 144 ? -0.236 -5.516 -4.604 1.00 98.44 144 ALA A C 1
ATOM 1080 O O . ALA A 1 144 ? -0.813 -4.687 -5.309 1.00 98.44 144 ALA A O 1
ATOM 1081 N N . VAL A 1 145 ? -0.267 -5.458 -3.272 1.00 98.3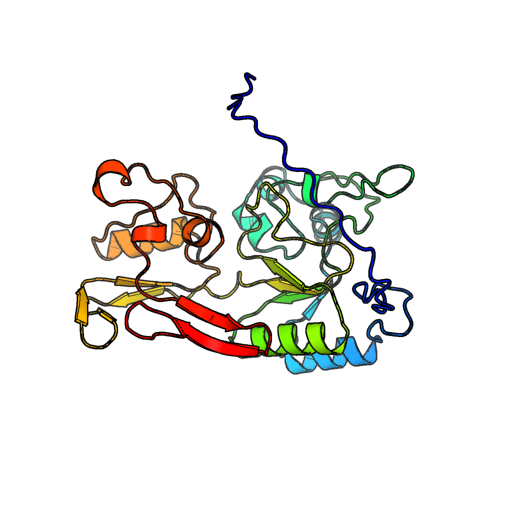8 145 VAL A N 1
ATOM 1082 C CA . VAL A 1 145 ? -0.925 -4.380 -2.522 1.00 98.38 145 VAL A CA 1
ATOM 1083 C C . VAL A 1 145 ? 0.053 -3.825 -1.496 1.00 98.38 145 VAL A C 1
ATOM 1085 O O . VAL A 1 145 ? 0.649 -4.582 -0.728 1.00 98.38 145 VAL A O 1
ATOM 1088 N N . LYS A 1 146 ? 0.208 -2.499 -1.458 1.00 98.19 146 LYS A N 1
ATOM 1089 C CA . LYS A 1 146 ? 1.060 -1.815 -0.478 1.00 98.19 146 LYS A CA 1
ATOM 1090 C C . LYS A 1 146 ? 0.304 -0.669 0.167 1.00 98.19 146 LYS A C 1
ATOM 1092 O O . LYS A 1 146 ? -0.260 0.172 -0.520 1.00 98.19 146 LYS A O 1
ATOM 1097 N N . ALA A 1 147 ? 0.372 -0.611 1.492 1.00 95.69 147 ALA A N 1
ATOM 1098 C CA . ALA A 1 147 ? -0.029 0.566 2.252 1.00 95.69 147 ALA A CA 1
ATOM 1099 C C . ALA A 1 147 ? 1.210 1.352 2.715 1.00 95.69 147 ALA A C 1
ATOM 1101 O O . ALA A 1 147 ? 1.502 2.403 2.164 1.00 95.69 147 ALA A O 1
ATOM 1102 N N . SER A 1 148 ? 2.001 0.816 3.657 1.00 96.12 148 SER A N 1
ATOM 1103 C CA . SER A 1 148 ? 3.244 1.458 4.139 1.00 96.12 148 SER A CA 1
ATOM 1104 C C . SER A 1 148 ? 4.545 0.816 3.654 1.00 96.12 148 SER A C 1
ATOM 1106 O O . SER A 1 148 ? 5.593 1.451 3.702 1.00 96.12 148 SER A O 1
ATOM 1108 N N . GLY A 1 149 ? 4.514 -0.452 3.229 1.00 96.75 149 GLY A N 1
ATOM 1109 C CA . GLY A 1 149 ? 5.723 -1.214 2.885 1.00 96.75 149 GLY A CA 1
ATOM 1110 C C . GLY A 1 149 ? 6.505 -1.752 4.093 1.00 96.75 149 GLY A C 1
ATOM 1111 O O . GLY A 1 149 ? 7.694 -2.016 3.977 1.00 96.75 149 GLY A O 1
ATOM 1112 N N . HIS A 1 150 ? 5.881 -1.887 5.269 1.00 97.19 150 HIS A N 1
ATOM 1113 C CA . HIS A 1 150 ? 6.499 -2.453 6.491 1.00 97.19 150 HIS A CA 1
ATOM 1114 C C . HIS A 1 150 ? 6.590 -3.988 6.519 1.00 97.19 150 HIS A C 1
ATOM 1116 O O . HIS A 1 150 ? 7.005 -4.574 7.521 1.00 97.19 150 HIS A O 1
ATOM 1122 N N . ASP A 1 151 ? 6.165 -4.673 5.458 1.00 97.06 151 ASP A N 1
ATOM 1123 C CA . ASP A 1 151 ? 6.099 -6.128 5.485 1.00 97.06 151 ASP A CA 1
ATOM 1124 C C . ASP A 1 151 ? 7.498 -6.759 5.482 1.00 97.06 151 ASP A C 1
ATOM 1126 O O . ASP A 1 151 ? 8.266 -6.613 4.534 1.00 97.06 151 ASP A O 1
ATOM 1130 N N . HIS A 1 152 ? 7.817 -7.488 6.551 1.00 96.00 152 HIS A N 1
ATOM 1131 C CA . HIS A 1 152 ? 9.127 -8.116 6.723 1.00 96.00 152 HIS A CA 1
ATOM 1132 C C . HIS A 1 152 ? 9.314 -9.345 5.823 1.00 96.00 152 HIS A C 1
ATOM 1134 O O . HIS A 1 152 ? 10.437 -9.810 5.646 1.00 96.00 152 HIS A O 1
ATOM 1140 N N . LEU A 1 153 ? 8.226 -9.885 5.267 1.00 96.81 153 LEU A N 1
ATOM 1141 C CA . LEU A 1 153 ? 8.208 -11.102 4.455 1.00 96.81 153 LEU A CA 1
ATOM 1142 C C . LEU A 1 153 ? 8.042 -10.800 2.956 1.00 96.81 153 LEU A C 1
ATOM 1144 O O . LEU A 1 153 ? 7.807 -11.719 2.175 1.00 96.81 153 LEU A O 1
ATOM 1148 N N . GLY A 1 154 ? 8.110 -9.527 2.554 1.00 96.56 154 GLY A N 1
ATOM 1149 C CA . GLY A 1 154 ? 8.001 -9.117 1.154 1.00 96.56 154 GLY A CA 1
ATOM 1150 C C . GLY A 1 154 ? 6.591 -9.227 0.572 1.00 96.56 154 GLY A C 1
ATOM 1151 O O . GLY A 1 154 ? 6.421 -9.140 -0.639 1.00 96.56 154 GLY A O 1
ATOM 1152 N N . ARG A 1 155 ? 5.548 -9.393 1.396 1.00 97.31 155 ARG A N 1
ATOM 1153 C CA . ARG A 1 155 ? 4.162 -9.609 0.931 1.00 97.31 155 ARG A CA 1
ATOM 1154 C C . ARG A 1 155 ? 3.529 -8.376 0.279 1.00 97.31 155 ARG A C 1
ATOM 1156 O O . ARG A 1 155 ? 2.497 -8.505 -0.371 1.00 97.31 155 ARG A O 1
ATOM 1163 N N . SER A 1 156 ? 4.130 -7.195 0.437 1.00 97.44 156 SER A N 1
ATOM 1164 C CA . SER A 1 156 ? 3.672 -5.937 -0.174 1.00 97.44 156 SER A CA 1
ATOM 1165 C C . SER A 1 156 ? 4.397 -5.568 -1.471 1.00 97.44 156 SER A C 1
ATOM 1167 O O . SER A 1 156 ? 4.287 -4.432 -1.927 1.00 97.44 156 SER A O 1
ATOM 1169 N N . THR A 1 157 ? 5.162 -6.495 -2.052 1.00 98.00 157 THR A N 1
ATOM 1170 C CA . THR A 1 157 ? 5.892 -6.288 -3.305 1.00 98.00 157 THR A CA 1
ATOM 1171 C C . THR A 1 157 ? 5.899 -7.557 -4.144 1.00 98.00 157 THR A C 1
ATOM 1173 O O . THR A 1 157 ? 5.687 -8.661 -3.639 1.00 98.00 157 THR A O 1
ATOM 1176 N N . ALA A 1 158 ? 6.121 -7.409 -5.444 1.00 97.25 158 ALA A N 1
ATOM 1177 C CA . ALA A 1 158 ? 6.288 -8.537 -6.339 1.00 97.25 158 ALA A CA 1
ATOM 1178 C C . ALA A 1 158 ? 6.998 -8.123 -7.631 1.00 97.25 158 ALA A C 1
ATOM 1180 O O . ALA A 1 158 ? 6.691 -7.095 -8.229 1.00 97.25 158 ALA A O 1
ATOM 1181 N N . ARG A 1 159 ? 7.900 -8.986 -8.106 1.00 96.88 159 ARG A N 1
ATOM 1182 C CA . ARG A 1 159 ? 8.462 -8.890 -9.456 1.00 96.88 159 ARG A CA 1
ATOM 1183 C C . ARG A 1 159 ? 7.347 -9.017 -10.500 1.00 96.88 159 ARG A C 1
ATOM 1185 O O . ARG A 1 159 ? 6.441 -9.840 -10.339 1.00 96.88 159 ARG A O 1
ATOM 1192 N N . ASN A 1 160 ? 7.464 -8.251 -11.588 1.00 96.69 160 ASN A N 1
ATOM 1193 C CA . ASN A 1 160 ? 6.591 -8.325 -12.769 1.00 96.69 160 ASN A CA 1
ATOM 1194 C C . ASN A 1 160 ? 5.092 -8.194 -12.442 1.00 96.69 160 ASN A C 1
ATOM 1196 O O . ASN A 1 160 ? 4.255 -8.867 -13.039 1.00 96.69 160 ASN A O 1
ATOM 1200 N N . SER A 1 161 ? 4.748 -7.349 -11.469 1.00 98.38 161 SER A N 1
ATOM 1201 C CA . SER A 1 161 ? 3.368 -7.148 -11.026 1.00 98.38 161 SER A CA 1
ATOM 1202 C C . SER A 1 161 ? 2.860 -5.732 -11.277 1.00 98.38 161 SER A C 1
ATOM 1204 O O . SER A 1 161 ? 3.646 -4.789 -11.410 1.00 98.38 161 SER A O 1
ATOM 1206 N N . LEU A 1 162 ? 1.537 -5.581 -11.228 1.00 98.81 162 LEU A N 1
ATOM 1207 C CA . LEU A 1 162 ? 0.875 -4.310 -10.946 1.00 98.81 162 LEU A CA 1
ATOM 1208 C C . LEU A 1 162 ? 0.743 -4.141 -9.426 1.00 98.81 162 LEU A C 1
ATOM 1210 O O . LEU A 1 162 ? 0.381 -5.084 -8.724 1.00 98.81 162 LEU A O 1
ATOM 1214 N N . LEU A 1 163 ? 1.033 -2.950 -8.912 1.00 98.88 163 LEU A N 1
ATOM 1215 C CA . LEU A 1 163 ? 0.806 -2.586 -7.517 1.00 98.88 163 LEU A CA 1
ATOM 1216 C C . LEU A 1 163 ? -0.455 -1.736 -7.374 1.00 98.88 163 LEU A C 1
ATOM 1218 O O . LEU A 1 163 ? -0.620 -0.755 -8.091 1.00 98.88 163 LEU A O 1
ATOM 1222 N N . ILE A 1 164 ? -1.286 -2.036 -6.383 1.00 98.81 164 ILE A N 1
ATOM 1223 C CA . ILE A 1 164 ? -2.258 -1.077 -5.850 1.00 98.81 164 ILE A CA 1
ATOM 1224 C C . ILE A 1 164 ? -1.663 -0.488 -4.572 1.00 98.81 164 ILE A C 1
ATOM 1226 O O . ILE A 1 164 ? -1.509 -1.180 -3.561 1.00 98.81 164 ILE A O 1
ATO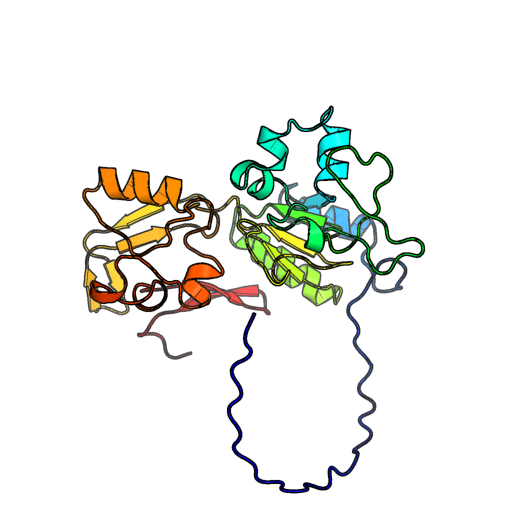M 1230 N N . SER A 1 165 ? -1.291 0.790 -4.632 1.00 98.38 165 SER A N 1
ATOM 1231 C CA . SER A 1 165 ? -0.878 1.545 -3.455 1.00 98.38 165 SER A CA 1
ATOM 1232 C C . SER A 1 165 ? -2.110 2.153 -2.808 1.00 98.38 165 SER A C 1
ATOM 1234 O O 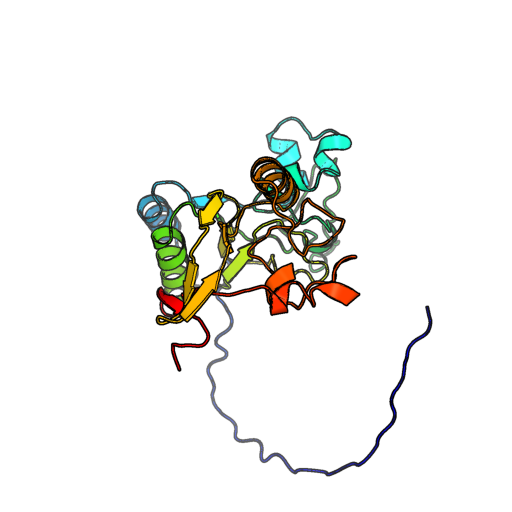. SER A 1 165 ? -2.765 3.006 -3.399 1.00 98.38 165 SER A O 1
ATOM 1236 N N . THR A 1 166 ? -2.415 1.739 -1.584 1.00 97.62 166 THR A N 1
ATOM 1237 C CA . THR A 1 166 ? -3.533 2.285 -0.809 1.00 97.62 166 THR A CA 1
ATOM 1238 C C . THR A 1 166 ? -3.102 3.416 0.124 1.00 97.62 166 THR A C 1
ATOM 1240 O O . THR A 1 166 ? -3.873 3.864 0.973 1.00 97.62 166 THR A O 1
ATOM 1243 N N . HIS A 1 167 ? -1.866 3.902 -0.033 1.00 96.31 167 HIS A N 1
ATOM 1244 C CA . HIS A 1 167 ? -1.298 4.930 0.829 1.00 96.31 167 HIS A CA 1
ATOM 1245 C C . HIS A 1 167 ? -2.082 6.249 0.786 1.00 96.31 167 HIS A C 1
ATOM 1247 O O . HIS A 1 167 ? -2.070 6.976 1.766 1.00 96.31 167 HIS A O 1
ATOM 1253 N N . LYS A 1 168 ? -2.809 6.577 -0.290 1.00 96.81 168 LYS A N 1
ATOM 1254 C CA . LYS A 1 168 ? -3.560 7.844 -0.369 1.00 96.81 168 LYS A CA 1
ATOM 1255 C C . LYS A 1 16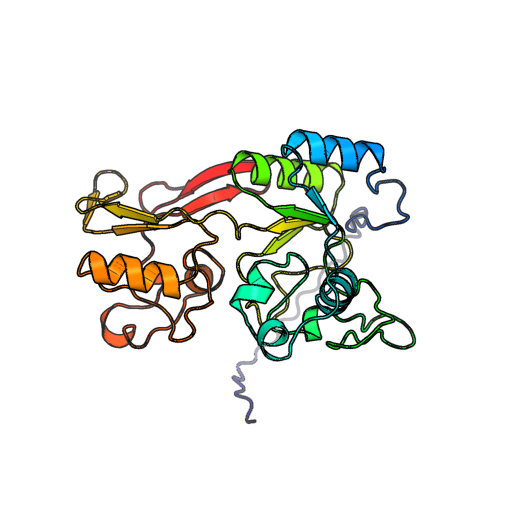8 ? -4.927 7.823 0.327 1.00 96.81 168 LYS A C 1
ATOM 1257 O O . LYS A 1 168 ? -5.519 8.882 0.514 1.00 96.81 168 LYS A O 1
ATOM 1262 N N . PHE A 1 169 ? -5.396 6.673 0.816 1.00 97.06 169 PHE A N 1
ATOM 1263 C CA . PHE A 1 169 ? -6.597 6.604 1.658 1.00 97.06 169 PHE A CA 1
ATOM 1264 C C . PHE A 1 169 ? -6.299 7.132 3.072 1.00 97.06 169 PHE A C 1
ATOM 1266 O O . PHE A 1 169 ? -5.985 6.354 3.973 1.00 97.06 169 PHE A O 1
ATOM 1273 N N . GLN A 1 170 ? -6.386 8.452 3.254 1.00 95.94 170 GLN A N 1
ATOM 1274 C CA . GLN A 1 170 ? -5.970 9.172 4.471 1.00 95.94 170 GLN A CA 1
ATOM 1275 C C . GLN A 1 170 ? -7.132 9.653 5.363 1.00 95.94 170 GLN A C 1
ATOM 1277 O O . GLN A 1 170 ? -6.910 10.353 6.349 1.00 95.94 170 GLN A O 1
ATOM 1282 N N . ASN A 1 171 ? -8.377 9.294 5.039 1.00 96.81 171 ASN A N 1
ATOM 1283 C CA . ASN A 1 171 ? -9.544 9.758 5.792 1.00 96.81 171 ASN A CA 1
ATOM 1284 C C . ASN A 1 171 ? -9.593 9.155 7.204 1.00 96.81 171 ASN A C 1
ATOM 1286 O O . ASN A 1 171 ? -9.339 7.966 7.390 1.00 96.81 171 ASN A O 1
ATOM 1290 N N . ILE A 1 172 ? -9.981 9.973 8.183 1.00 98.12 172 ILE A N 1
ATOM 1291 C CA . ILE A 1 172 ? -10.237 9.576 9.572 1.00 98.12 172 ILE A CA 1
ATOM 1292 C C . ILE A 1 172 ? -11.590 10.161 9.968 1.00 98.12 172 ILE A C 1
ATOM 1294 O O . ILE A 1 172 ? -11.845 11.347 9.764 1.00 98.12 172 ILE A O 1
ATOM 1298 N N . THR A 1 173 ? -12.481 9.347 10.522 1.00 97.69 173 THR A N 1
ATOM 1299 C CA . THR A 1 173 ? -13.804 9.799 10.967 1.00 97.69 173 THR A CA 1
ATOM 1300 C C . THR A 1 173 ? -14.163 9.127 12.279 1.00 97.69 173 THR A C 1
ATOM 1302 O O . THR A 1 173 ? -14.220 7.904 12.359 1.00 97.69 173 THR A O 1
ATOM 1305 N N . PHE A 1 174 ? -14.412 9.929 13.311 1.00 97.44 174 PHE A N 1
ATOM 1306 C CA . PHE A 1 174 ? -14.840 9.439 14.617 1.00 97.44 174 PHE A CA 1
ATOM 1307 C C . PHE A 1 174 ? -16.362 9.350 14.687 1.00 97.44 174 PHE A C 1
ATOM 1309 O O . PHE A 1 174 ? -17.074 10.201 14.155 1.00 97.44 174 PHE A O 1
ATOM 1316 N N . SER A 1 175 ? -16.850 8.330 15.381 1.00 96.00 175 SER A N 1
ATOM 1317 C CA . SER A 1 175 ? -18.255 8.166 15.735 1.00 96.00 175 SER A CA 1
ATOM 1318 C C . SER A 1 175 ? -18.361 7.859 17.222 1.00 96.00 175 SER A C 1
ATOM 1320 O O . SER A 1 175 ? -17.611 7.039 17.745 1.00 96.00 175 SER A O 1
ATOM 1322 N N . GLU A 1 176 ? -19.299 8.501 17.913 1.00 94.44 176 GLU A N 1
ATOM 1323 C CA . GLU A 1 176 ? -19.597 8.191 19.319 1.00 94.44 176 GLU A CA 1
ATOM 1324 C C . GLU A 1 176 ? -20.588 7.031 19.468 1.00 94.44 176 GLU A C 1
ATOM 1326 O O . GLU A 1 176 ? -20.600 6.356 20.491 1.00 94.44 176 GLU A O 1
ATOM 1331 N N . ASN A 1 177 ? -21.401 6.790 18.437 1.00 93.06 177 ASN A N 1
ATOM 1332 C CA . ASN A 1 177 ? -22.475 5.799 18.438 1.00 93.06 177 ASN A CA 1
ATOM 1333 C C . ASN A 1 177 ? -22.388 4.951 17.166 1.00 93.06 177 ASN A C 1
ATOM 1335 O O . ASN A 1 177 ? -23.300 4.950 16.335 1.00 93.06 177 ASN A O 1
ATOM 1339 N N . PHE A 1 178 ? -21.249 4.293 16.954 1.00 93.75 178 PHE A N 1
ATOM 1340 C CA . PHE A 1 178 ? -21.093 3.378 15.832 1.00 93.75 178 PHE A CA 1
ATOM 1341 C C . PHE A 1 178 ? -22.033 2.189 16.009 1.00 93.75 178 PHE A C 1
ATOM 1343 O O . PHE A 1 178 ? -22.199 1.677 17.114 1.00 93.75 178 PHE A O 1
ATOM 1350 N N . THR A 1 179 ? -22.668 1.754 14.924 1.00 91.25 179 THR A N 1
ATOM 1351 C CA . THR A 1 179 ? -23.591 0.619 14.967 1.00 91.25 179 THR A CA 1
ATOM 1352 C C . THR A 1 179 ? -23.164 -0.451 13.980 1.00 91.25 179 THR A C 1
ATOM 1354 O O . THR A 1 179 ? -22.847 -0.153 12.830 1.00 91.25 179 THR A O 1
ATOM 1357 N N . VAL A 1 180 ? -23.174 -1.702 14.436 1.00 87.75 180 VAL A N 1
ATOM 1358 C CA . VAL A 1 180 ? -22.899 -2.885 13.620 1.00 87.75 180 VAL A CA 1
ATOM 1359 C C . VAL A 1 180 ? -24.168 -3.712 13.588 1.00 87.75 180 VAL A C 1
ATOM 1361 O O . VAL A 1 180 ? -24.608 -4.230 14.608 1.00 87.75 180 VAL A O 1
ATOM 1364 N N . SER A 1 181 ? -24.805 -3.789 12.420 1.00 83.69 181 SER A N 1
ATOM 1365 C CA . SER A 1 181 ? -26.014 -4.603 12.215 1.00 83.69 181 SER A CA 1
ATOM 1366 C C . SER A 1 181 ? -27.129 -4.343 13.243 1.00 83.69 181 SER A C 1
ATOM 1368 O O . SER A 1 181 ? -27.815 -5.254 13.690 1.00 83.69 181 SER A O 1
ATOM 1370 N N . GLY A 1 182 ? -27.310 -3.073 13.623 1.00 82.94 182 GLY A N 1
ATOM 1371 C CA . GLY A 1 182 ? -28.314 -2.639 14.602 1.00 82.94 182 GLY A CA 1
ATOM 1372 C C . GLY A 1 182 ? -27.870 -2.726 16.068 1.00 82.94 182 GLY A C 1
ATOM 1373 O O . GLY A 1 182 ? -28.581 -2.224 16.937 1.00 82.94 182 GLY A O 1
ATOM 1374 N N . HIS A 1 183 ? -26.696 -3.292 16.354 1.00 84.56 183 HIS A N 1
ATOM 1375 C CA . HIS A 1 183 ? -26.095 -3.314 17.686 1.00 84.56 183 HIS A CA 1
ATOM 1376 C C . HIS A 1 183 ? -25.192 -2.100 17.905 1.00 84.56 183 HIS A C 1
ATOM 1378 O O . HIS A 1 183 ? -24.551 -1.612 16.975 1.00 84.56 183 HIS A O 1
ATOM 1384 N N . ASN A 1 184 ? -25.142 -1.598 19.140 1.00 87.06 184 ASN A N 1
ATOM 1385 C CA . ASN A 1 184 ? -24.278 -0.480 19.506 1.00 87.06 184 ASN A CA 1
ATOM 1386 C C . ASN A 1 184 ? -22.828 -0.967 19.669 1.00 87.06 184 ASN A C 1
ATOM 1388 O O . ASN A 1 184 ? -22.527 -1.678 20.624 1.00 87.06 184 ASN A O 1
ATOM 1392 N N . GLY A 1 185 ? -21.952 -0.560 18.751 1.00 85.12 185 GLY A N 1
ATOM 1393 C CA . GLY A 1 185 ? -20.503 -0.780 18.805 1.00 85.12 185 GLY A CA 1
ATOM 1394 C C . GLY A 1 185 ? -19.752 0.285 19.613 1.00 85.12 185 GLY A C 1
ATOM 1395 O O . GLY A 1 185 ? -18.537 0.202 19.757 1.00 85.12 185 GLY A O 1
ATOM 1396 N N . GLY A 1 186 ? -20.463 1.280 20.150 1.00 91.81 186 GLY A N 1
ATOM 1397 C CA . GLY A 1 186 ? -19.907 2.345 20.974 1.00 91.81 186 GLY A CA 1
ATOM 1398 C C . GLY A 1 186 ? -19.100 3.365 20.175 1.00 91.81 186 GLY A C 1
ATOM 1399 O O . GLY A 1 186 ? -19.362 3.623 18.997 1.00 91.81 186 GLY A O 1
ATOM 1400 N N . SER A 1 187 ? -18.118 3.972 20.840 1.00 95.25 187 SER A N 1
ATOM 1401 C CA . SER A 1 187 ? -17.215 4.920 20.196 1.00 95.25 187 SER A CA 1
ATOM 1402 C C . SER A 1 187 ? -16.233 4.179 19.289 1.00 95.25 187 SER A C 1
ATOM 1404 O O . SER A 1 187 ? -15.564 3.246 19.726 1.00 95.25 187 SER A O 1
ATOM 1406 N N . ALA A 1 188 ? -16.130 4.614 18.036 1.00 96.56 188 ALA A N 1
ATOM 1407 C CA . ALA A 1 188 ? -15.270 4.006 17.032 1.00 96.56 188 ALA A CA 1
ATOM 1408 C C . ALA A 1 188 ? -14.602 5.066 16.153 1.00 96.56 188 ALA A C 1
ATOM 1410 O O . ALA A 1 188 ? -15.017 6.228 16.100 1.00 96.56 188 ALA A O 1
ATOM 1411 N N . VAL A 1 189 ? -13.574 4.642 15.423 1.00 97.56 189 VAL A N 1
ATOM 1412 C CA . VAL A 1 189 ? -12.931 5.444 14.387 1.00 97.56 189 VAL A CA 1
ATOM 1413 C C . VAL A 1 189 ? -12.876 4.647 13.088 1.00 97.56 189 VAL A C 1
ATOM 1415 O O . VAL A 1 189 ? -12.364 3.532 13.052 1.00 97.56 189 VAL A O 1
ATOM 1418 N N . THR A 1 190 ? -13.406 5.229 12.018 1.00 97.12 190 THR A N 1
ATOM 1419 C CA . THR A 1 190 ? -13.265 4.715 10.655 1.00 97.12 190 THR A CA 1
ATOM 1420 C C . THR A 1 190 ? -12.030 5.349 10.036 1.00 97.12 190 THR A C 1
ATOM 1422 O O . THR A 1 190 ? -11.889 6.574 10.041 1.00 97.12 190 THR A O 1
ATOM 1425 N N . VAL A 1 191 ? -11.128 4.522 9.512 1.00 97.19 191 VAL A N 1
ATOM 1426 C CA . VAL A 1 191 ? -9.828 4.959 8.992 1.00 97.19 191 VAL A CA 1
ATOM 1427 C C . VAL A 1 191 ? -9.591 4.419 7.591 1.00 97.19 191 VAL A C 1
ATOM 1429 O O . VAL A 1 191 ? -9.897 3.266 7.293 1.00 97.19 191 VAL A O 1
ATOM 1432 N N . GLY A 1 192 ? -9.014 5.251 6.729 1.00 97.25 192 GLY A N 1
ATOM 1433 C CA . GLY A 1 192 ? -8.516 4.816 5.434 1.00 97.25 192 GLY A CA 1
ATOM 1434 C C . GLY A 1 192 ? -7.316 3.876 5.579 1.00 97.25 192 GLY A C 1
ATOM 1435 O O . GLY A 1 192 ? -6.513 3.987 6.508 1.00 97.25 192 GLY A O 1
ATOM 1436 N N . SER A 1 193 ? -7.157 2.958 4.626 1.00 95.62 193 SER A N 1
ATOM 1437 C CA . SER A 1 193 ? -6.077 1.957 4.612 1.00 95.62 193 SER A CA 1
ATOM 1438 C C . SER A 1 193 ? -4.662 2.536 4.550 1.00 95.62 193 SER A C 1
ATOM 1440 O O . SER A 1 193 ? -3.700 1.835 4.861 1.00 95.62 193 SER A O 1
ATOM 1442 N N . GLY A 1 194 ? -4.524 3.803 4.155 1.00 96.00 194 GLY A N 1
ATOM 1443 C CA . GLY A 1 194 ? -3.253 4.513 4.071 1.00 96.00 194 GLY A CA 1
ATOM 1444 C C . GLY A 1 194 ? -2.876 5.284 5.334 1.00 96.00 194 GLY A C 1
ATOM 1445 O O . GLY A 1 194 ? -1.723 5.702 5.439 1.00 96.00 194 GLY A O 1
ATOM 1446 N N . VAL A 1 195 ? -3.797 5.464 6.289 1.00 97.69 195 VAL A N 1
ATOM 1447 C CA . VAL A 1 195 ? -3.571 6.284 7.490 1.00 97.69 195 VAL A CA 1
ATOM 1448 C C . VAL A 1 195 ? -2.471 5.667 8.358 1.00 97.69 195 VAL A C 1
ATOM 1450 O O . VAL A 1 195 ? -2.665 4.563 8.881 1.00 97.69 195 VAL A O 1
ATOM 1453 N N . PRO A 1 196 ? -1.327 6.345 8.561 1.00 96.69 196 PRO A N 1
ATOM 1454 C CA . PRO A 1 196 ? -0.306 5.875 9.482 1.00 96.69 196 PRO A CA 1
ATOM 1455 C C . PRO A 1 196 ? -0.747 6.099 10.937 1.00 96.69 196 PRO A C 1
ATOM 1457 O O . PRO A 1 196 ? -1.470 7.043 11.271 1.00 96.69 196 PRO A O 1
ATOM 1460 N N . LEU A 1 197 ? -0.319 5.205 11.825 1.00 96.50 197 LEU A N 1
ATOM 1461 C CA . LEU A 1 197 ? -0.762 5.188 13.218 1.00 96.50 197 LEU A CA 1
ATOM 1462 C C . LEU A 1 197 ? -0.324 6.422 14.007 1.00 96.50 197 LEU A C 1
ATOM 1464 O O . LEU A 1 197 ? -1.032 6.823 14.919 1.00 96.50 197 LEU A O 1
ATOM 1468 N N . ASN A 1 198 ? 0.787 7.068 13.656 1.00 95.50 198 ASN A N 1
ATOM 1469 C CA . ASN A 1 198 ? 1.197 8.334 14.265 1.00 95.50 198 ASN A CA 1
ATOM 1470 C C . ASN A 1 198 ? 0.152 9.439 14.045 1.00 95.50 198 ASN A C 1
ATOM 1472 O O . ASN A 1 198 ? -0.196 10.131 15.000 1.00 95.50 198 ASN A O 1
ATOM 1476 N N . THR A 1 199 ? -0.383 9.566 12.829 1.00 96.75 199 THR A N 1
ATOM 1477 C CA . THR A 1 199 ? -1.474 10.494 12.504 1.00 96.75 199 THR A CA 1
ATOM 1478 C C . THR A 1 199 ? -2.744 10.105 13.253 1.00 96.75 199 THR A C 1
ATOM 1480 O O . THR A 1 199 ? -3.382 10.951 13.877 1.00 96.75 199 THR A O 1
ATOM 1483 N N . LEU A 1 200 ? -3.081 8.812 13.269 1.00 97.31 200 LEU A N 1
ATOM 1484 C CA . LEU A 1 200 ? -4.272 8.331 13.965 1.00 97.31 200 LEU A CA 1
ATOM 1485 C C . LEU A 1 200 ? -4.199 8.544 15.487 1.00 97.31 200 LEU A C 1
ATOM 1487 O O . LEU A 1 200 ? -5.187 8.941 16.097 1.00 97.31 200 LEU A O 1
ATOM 1491 N N . TYR A 1 201 ? -3.040 8.326 16.110 1.00 97.12 201 TYR A N 1
ATOM 1492 C CA . TYR A 1 201 ? -2.840 8.563 17.540 1.00 97.12 201 TYR A CA 1
ATOM 1493 C C . TYR A 1 201 ? -2.967 10.044 17.901 1.00 97.12 201 TYR A C 1
ATOM 1495 O O . TYR A 1 201 ? -3.533 10.359 18.946 1.00 97.12 201 TYR A O 1
ATOM 1503 N N . GLN A 1 202 ? -2.471 10.952 17.053 1.00 97.38 202 GLN A N 1
ATOM 1504 C CA . GLN A 1 202 ? -2.653 12.393 17.253 1.00 97.38 202 GLN A CA 1
ATOM 1505 C C . GLN A 1 202 ? -4.138 12.763 17.200 1.00 97.38 202 GLN A C 1
ATOM 1507 O O . GLN A 1 202 ? -4.644 13.359 18.150 1.00 97.38 202 GLN A O 1
ATOM 1512 N N . ALA A 1 203 ? -4.852 12.305 16.168 1.00 97.62 203 ALA A N 1
ATOM 1513 C CA . ALA A 1 203 ? -6.285 12.541 16.031 1.00 97.62 203 ALA A CA 1
ATOM 1514 C C . ALA A 1 203 ? -7.085 11.948 17.208 1.00 97.62 203 ALA A C 1
ATOM 1516 O O . ALA A 1 203 ? -7.962 12.601 17.765 1.00 97.62 203 ALA A O 1
ATOM 1517 N N . ALA A 1 204 ? -6.754 10.731 17.650 1.00 97.38 204 ALA A N 1
ATOM 1518 C CA . ALA A 1 204 ? -7.412 10.093 18.790 1.00 97.38 204 ALA A CA 1
ATOM 1519 C C . ALA A 1 204 ? -7.166 10.850 20.102 1.00 97.38 204 ALA A C 1
ATOM 1521 O O . ALA A 1 204 ? -8.094 11.024 20.892 1.00 97.38 204 ALA A O 1
ATOM 1522 N N . LYS A 1 205 ? -5.943 11.351 20.318 1.00 97.50 205 LYS A N 1
ATOM 1523 C CA . LYS A 1 205 ? -5.598 12.164 21.490 1.00 97.50 205 LYS A CA 1
ATOM 1524 C C . LYS A 1 205 ? -6.442 13.437 21.562 1.00 97.50 205 LYS A C 1
ATOM 1526 O O . LYS A 1 205 ? -6.910 13.776 22.645 1.00 97.50 205 LYS A O 1
ATOM 1531 N N . GLU A 1 206 ? -6.654 14.120 20.438 1.00 97.69 206 GLU A N 1
ATOM 1532 C CA . GLU A 1 206 ? -7.504 15.320 20.366 1.00 97.69 206 GLU A CA 1
ATOM 1533 C C . GLU A 1 206 ? -8.967 15.024 20.723 1.00 97.69 206 GLU A C 1
ATOM 1535 O O . GLU A 1 206 ? -9.642 15.870 21.302 1.00 97.69 206 GLU A O 1
ATOM 1540 N N . GLN A 1 207 ? -9.430 13.801 20.453 1.00 96.81 207 GLN A N 1
ATOM 1541 C CA . GLN A 1 207 ? -10.762 13.317 20.826 1.00 96.81 207 GLN A CA 1
ATOM 1542 C C . GLN A 1 207 ? -10.821 12.695 22.236 1.00 96.81 207 GLN A C 1
ATOM 1544 O O . GLN A 1 207 ? -11.861 12.175 22.641 1.00 96.81 207 GLN A O 1
ATOM 1549 N N . GLY A 1 208 ? -9.713 12.689 22.989 1.00 96.88 208 GLY A N 1
ATOM 1550 C CA . GLY A 1 208 ? -9.638 12.036 24.301 1.00 96.88 208 GLY A CA 1
ATOM 1551 C C . GLY A 1 208 ? -9.827 10.514 24.245 1.00 96.88 208 GLY A C 1
ATOM 1552 O O . GLY A 1 208 ? -10.307 9.917 25.208 1.00 96.88 208 GLY A O 1
ATOM 1553 N N . LYS A 1 209 ? -9.486 9.884 23.116 1.00 95.50 209 LYS A N 1
ATOM 1554 C CA . LYS A 1 209 ? -9.636 8.443 22.872 1.00 95.50 209 LYS A CA 1
ATOM 1555 C C . LYS A 1 209 ? -8.289 7.726 22.965 1.00 95.50 209 LYS A C 1
ATOM 1557 O O . LYS A 1 209 ? -7.228 8.309 22.746 1.00 95.50 209 LYS A O 1
ATOM 1562 N N . ILE A 1 210 ? -8.347 6.431 23.255 1.00 94.06 210 ILE A N 1
ATOM 1563 C CA . ILE A 1 210 ? -7.198 5.520 23.254 1.00 94.06 210 ILE A CA 1
ATOM 1564 C C . ILE A 1 210 ? -7.446 4.465 22.178 1.00 94.06 210 ILE A C 1
ATOM 1566 O O . ILE A 1 210 ? -8.581 4.039 21.986 1.00 94.06 210 ILE A O 1
ATOM 1570 N N . LEU A 1 211 ? -6.388 4.047 21.485 1.00 94.69 211 LEU A N 1
ATOM 1571 C CA . LEU A 1 211 ? -6.444 3.025 20.445 1.00 94.69 211 LEU A CA 1
ATOM 1572 C C . LEU A 1 211 ? -5.420 1.926 20.725 1.00 94.69 211 LEU A C 1
ATOM 1574 O O . LEU A 1 211 ? -4.303 2.207 21.166 1.00 94.69 211 LEU A O 1
ATOM 1578 N N . VAL A 1 212 ? -5.785 0.678 20.429 1.00 95.81 212 VAL A N 1
ATOM 1579 C CA . VAL A 1 212 ? -4.863 -0.461 20.476 1.00 95.81 212 VAL A CA 1
ATOM 1580 C C . VAL A 1 212 ? -3.982 -0.439 19.231 1.00 95.81 212 VAL A C 1
ATOM 1582 O O . VAL A 1 212 ? -4.464 -0.548 18.106 1.00 95.81 212 VAL A O 1
ATOM 1585 N N . GLY A 1 213 ? -2.671 -0.328 19.424 1.00 94.69 213 GLY A N 1
ATOM 1586 C CA . GLY A 1 213 ? -1.719 -0.347 18.319 1.00 94.69 213 GLY A CA 1
ATOM 1587 C C . GLY A 1 213 ? -0.261 -0.536 18.756 1.00 94.69 213 GLY A C 1
ATOM 1588 O O . GLY A 1 213 ? 0.029 -0.603 19.958 1.00 94.69 213 GLY A O 1
ATOM 1589 N N . PRO A 1 214 ? 0.666 -0.658 17.791 1.00 95.06 214 PRO A N 1
ATOM 1590 C CA . PRO A 1 214 ? 2.080 -0.896 18.026 1.00 95.06 214 PRO A CA 1
ATOM 1591 C C . PRO A 1 214 ? 2.805 0.391 18.438 1.00 95.06 214 PRO A C 1
ATOM 1593 O O . PRO A 1 214 ? 2.329 1.505 18.204 1.00 95.06 214 PRO A O 1
ATOM 1596 N N . GLY A 1 215 ? 4.017 0.237 18.980 1.00 93.25 215 GLY A N 1
ATOM 1597 C CA . GLY A 1 215 ? 4.927 1.364 19.221 1.00 93.25 215 GLY A CA 1
ATOM 1598 C C . GLY A 1 215 ? 5.533 1.953 17.937 1.00 93.25 215 GLY A C 1
ATOM 1599 O O . GLY A 1 215 ? 5.856 3.137 17.894 1.00 93.25 215 GLY A O 1
ATOM 1600 N N . VAL A 1 216 ? 5.656 1.153 16.869 1.00 92.38 216 VAL A N 1
ATOM 1601 C CA . VAL A 1 216 ? 6.128 1.620 15.554 1.00 92.38 216 VAL A CA 1
ATOM 1602 C C . VAL A 1 216 ? 4.977 2.310 14.823 1.00 92.38 216 VAL A C 1
ATOM 1604 O O . VAL A 1 216 ? 4.184 1.682 14.126 1.00 92.38 216 VAL A O 1
ATOM 1607 N N . ALA A 1 217 ? 4.882 3.625 14.995 1.00 91.44 217 ALA A N 1
ATOM 1608 C CA . ALA A 1 217 ? 3.723 4.401 14.563 1.00 91.44 217 ALA A CA 1
ATOM 1609 C C . ALA A 1 217 ? 3.684 4.728 13.049 1.00 91.44 217 ALA A C 1
ATOM 1611 O O . ALA A 1 217 ? 2.725 5.329 12.582 1.00 91.44 217 ALA A O 1
ATOM 1612 N N . THR A 1 218 ? 4.692 4.328 12.263 1.00 94.38 218 THR A N 1
ATOM 1613 C CA . THR A 1 218 ? 4.704 4.484 10.790 1.00 94.38 218 THR A CA 1
ATOM 1614 C C . THR A 1 218 ? 4.041 3.312 10.050 1.00 94.38 218 THR A C 1
ATOM 1616 O O . THR A 1 218 ? 3.927 3.321 8.824 1.00 94.38 218 THR A O 1
ATOM 1619 N N . ILE A 1 219 ? 3.581 2.293 10.781 1.00 93.81 219 ILE A N 1
ATOM 1620 C CA . ILE A 1 219 ? 2.664 1.267 10.270 1.00 93.81 219 ILE A CA 1
ATOM 1621 C C . ILE A 1 219 ? 1.281 1.905 10.049 1.00 93.81 219 ILE A C 1
ATOM 1623 O O . ILE A 1 219 ? 0.919 2.858 10.737 1.00 93.81 219 ILE A O 1
ATOM 1627 N N . VAL A 1 220 ? 0.500 1.385 9.099 1.00 93.50 220 VAL A N 1
ATOM 1628 C CA . VAL A 1 220 ? -0.858 1.880 8.816 1.00 93.50 220 VAL A CA 1
ATOM 1629 C C . VAL A 1 220 ? -1.940 1.187 9.640 1.00 93.50 220 VAL A C 1
ATOM 1631 O O . VAL A 1 220 ? -1.836 -0.000 9.958 1.00 93.50 220 VAL A O 1
ATOM 1634 N N . ALA A 1 221 ? -3.001 1.934 9.938 1.00 82.31 221 ALA A N 1
ATOM 1635 C CA . ALA A 1 221 ? -4.109 1.508 10.783 1.00 82.31 221 ALA A CA 1
ATOM 1636 C C . ALA A 1 221 ? -5.057 0.495 10.117 1.00 82.31 221 ALA A C 1
ATOM 1638 O O . ALA A 1 221 ? -5.647 -0.326 10.800 1.00 82.31 221 ALA A O 1
ATOM 1639 N N . ALA A 1 222 ? -5.180 0.491 8.790 1.00 88.88 222 ALA A N 1
ATOM 1640 C CA . ALA A 1 222 ? -6.021 -0.469 8.066 1.00 88.88 222 ALA A CA 1
ATOM 1641 C C . ALA A 1 222 ? -5.193 -1.264 7.041 1.00 88.88 222 ALA A C 1
ATOM 1643 O O . ALA A 1 222 ? -5.443 -1.254 5.838 1.00 88.88 222 ALA A O 1
ATOM 1644 N N . GLY A 1 223 ? -4.166 -1.959 7.547 1.00 90.81 223 GLY A N 1
ATOM 1645 C CA . GLY A 1 223 ? -3.282 -2.825 6.762 1.00 90.81 223 GLY A CA 1
ATOM 1646 C C . GLY A 1 223 ? -2.918 -4.131 7.473 1.00 90.81 223 GLY A C 1
ATOM 1647 O O . GLY A 1 223 ? -3.618 -4.595 8.374 1.00 90.81 223 GLY A O 1
ATOM 1648 N N . GLY A 1 224 ? -1.783 -4.721 7.085 1.00 95.25 224 GLY A N 1
ATOM 1649 C CA . GLY A 1 224 ? -1.375 -6.062 7.524 1.00 95.25 224 GLY A CA 1
ATOM 1650 C C . GLY A 1 224 ? -1.196 -6.255 9.037 1.00 95.25 224 GLY A C 1
ATOM 1651 O O . GLY A 1 224 ? -1.261 -7.386 9.501 1.00 95.25 224 GLY A O 1
ATOM 1652 N N . TYR A 1 225 ? -0.996 -5.186 9.818 1.00 96.50 225 TYR A N 1
ATOM 1653 C CA . TYR A 1 225 ? -0.868 -5.281 11.278 1.00 96.50 225 TYR A CA 1
ATOM 1654 C C . TYR A 1 225 ? -2.196 -5.666 11.955 1.00 96.50 225 TYR A C 1
ATOM 1656 O O . TYR A 1 225 ? -2.216 -6.627 12.718 1.00 96.50 225 TYR A O 1
ATOM 1664 N N . PHE A 1 226 ? -3.303 -4.988 11.626 1.00 95.19 226 PHE A N 1
ATOM 1665 C CA . PHE A 1 226 ? -4.633 -5.332 12.155 1.00 95.19 226 PHE A CA 1
ATOM 1666 C C . PHE A 1 226 ? -5.146 -6.647 11.556 1.00 95.19 226 PHE A C 1
ATOM 1668 O O . PHE A 1 226 ? -5.716 -7.465 12.266 1.00 95.19 226 PHE A O 1
ATOM 1675 N N . GLN A 1 227 ? -4.877 -6.899 10.269 1.00 94.75 227 GLN A N 1
ATOM 1676 C CA . GLN A 1 227 ? -5.279 -8.147 9.601 1.00 94.75 227 GLN A CA 1
ATOM 1677 C C . GLN A 1 227 ? -4.487 -9.376 10.086 1.00 94.75 227 GLN A C 1
ATOM 1679 O O . GLN A 1 227 ? -4.952 -10.503 9.956 1.00 94.75 227 GLN A O 1
ATOM 1684 N N . GLY A 1 228 ? -3.280 -9.174 10.623 1.00 95.38 228 GLY A N 1
ATOM 1685 C CA . GLY A 1 228 ? -2.381 -10.236 11.081 1.00 95.38 228 GLY A CA 1
ATOM 1686 C C . GLY A 1 228 ? -2.391 -10.488 12.591 1.00 95.38 228 GLY A C 1
ATOM 1687 O O . GLY A 1 228 ? -1.522 -11.212 13.074 1.00 95.38 228 GLY A O 1
ATOM 1688 N N . GLY A 1 229 ? -3.304 -9.871 13.346 1.00 96.38 229 GLY A N 1
ATOM 1689 C CA . GLY A 1 229 ? -3.372 -9.951 14.810 1.00 96.38 229 GLY A CA 1
ATOM 1690 C C . GLY A 1 229 ? -3.010 -8.622 15.472 1.00 96.38 229 GLY A C 1
ATOM 1691 O O . GLY A 1 229 ? -3.882 -7.921 15.968 1.00 96.38 229 GLY A O 1
ATOM 1692 N N . GLY A 1 230 ? -1.725 -8.263 15.460 1.00 96.06 230 GLY A N 1
ATOM 1693 C CA . GLY A 1 230 ? -1.234 -6.964 15.935 1.00 96.06 230 GLY A CA 1
ATOM 1694 C C . GLY A 1 230 ? -1.165 -6.824 17.463 1.00 96.06 230 GLY A C 1
ATOM 1695 O O . GLY A 1 230 ? -2.172 -6.629 18.140 1.00 96.06 230 GLY A O 1
ATOM 1696 N N . HIS A 1 231 ? 0.047 -6.888 18.019 1.00 96.81 231 HIS A N 1
ATOM 1697 C CA . HIS A 1 231 ? 0.276 -6.775 19.462 1.00 96.81 231 HIS A CA 1
ATOM 1698 C C . HIS A 1 231 ? 0.452 -5.319 19.926 1.00 96.81 231 HIS A C 1
ATOM 1700 O O . HIS A 1 231 ? 1.086 -4.503 19.257 1.00 96.81 231 HIS A O 1
ATOM 1706 N N . SER A 1 232 ? 0.008 -5.016 21.144 1.00 96.56 232 SER A N 1
ATOM 1707 C CA . SER A 1 232 ? 0.145 -3.700 21.770 1.00 96.56 232 SER A CA 1
ATOM 1708 C C . SER A 1 232 ? 0.596 -3.811 23.227 1.00 96.56 232 SER A C 1
ATOM 1710 O O . SER A 1 232 ? 0.366 -4.823 23.887 1.00 96.56 232 SER A O 1
ATOM 1712 N N . ALA A 1 233 ? 1.168 -2.732 23.771 1.00 96.19 233 ALA A N 1
ATOM 1713 C CA . ALA A 1 233 ? 1.336 -2.580 25.220 1.00 96.19 233 ALA A CA 1
ATOM 1714 C C . ALA A 1 233 ? -0.014 -2.617 25.964 1.00 96.19 233 ALA A C 1
ATOM 1716 O O . ALA A 1 233 ? -0.062 -2.969 27.139 1.00 96.19 233 ALA A O 1
ATOM 1717 N N . LEU A 1 234 ? -1.107 -2.290 25.268 1.00 96.44 234 LEU A N 1
ATOM 1718 C CA . LEU A 1 234 ? -2.468 -2.348 25.794 1.00 96.44 234 LEU A CA 1
ATOM 1719 C C . LEU A 1 234 ? -3.107 -3.733 25.661 1.00 96.44 234 LEU A C 1
ATOM 1721 O O . LEU A 1 234 ? -4.169 -3.956 26.235 1.00 96.44 234 LEU A O 1
ATOM 1725 N N . SER A 1 235 ? -2.482 -4.676 24.947 1.00 97.38 235 SER A N 1
ATOM 1726 C CA . SER A 1 235 ? -3.101 -5.975 24.676 1.00 97.38 235 SER A CA 1
ATOM 1727 C C . SER A 1 235 ? -3.455 -6.810 25.905 1.00 97.38 235 SER A C 1
ATOM 1729 O O . SER A 1 235 ? -4.506 -7.445 25.868 1.00 97.38 235 SER A O 1
ATOM 1731 N N . PRO A 1 236 ? -2.692 -6.784 27.017 1.00 97.44 236 PRO A N 1
ATOM 1732 C CA . PRO A 1 236 ? -3.111 -7.460 28.246 1.00 97.44 236 PRO A CA 1
ATOM 1733 C C . PRO A 1 236 ? -4.442 -6.960 28.831 1.00 97.44 236 PRO A C 1
ATOM 1735 O O . PRO A 1 236 ? -5.039 -7.662 29.639 1.00 97.44 236 PRO A O 1
ATOM 1738 N N . LEU A 1 237 ? -4.888 -5.754 28.460 1.00 97.44 237 LEU A N 1
ATOM 1739 C CA . LEU A 1 237 ? -6.119 -5.134 28.959 1.00 97.44 237 LEU A CA 1
ATOM 1740 C C . LEU A 1 237 ? -7.223 -5.062 27.897 1.00 97.44 237 LEU A C 1
ATOM 1742 O O . LEU A 1 237 ? -8.391 -5.213 28.236 1.00 97.44 237 LEU A O 1
ATOM 1746 N N . LEU A 1 238 ? -6.859 -4.804 26.638 1.00 96.75 238 LEU A N 1
ATOM 1747 C CA . LEU A 1 238 ? -7.787 -4.464 25.552 1.00 96.75 238 LEU A CA 1
ATOM 1748 C C . LEU A 1 238 ? -7.742 -5.448 24.369 1.00 96.75 238 LEU A C 1
ATOM 1750 O O . LEU A 1 238 ? -8.377 -5.196 23.351 1.00 96.75 238 LEU A O 1
ATOM 1754 N N . GLY A 1 239 ? -6.992 -6.550 24.472 1.00 97.81 239 GLY A N 1
ATOM 1755 C CA . GLY A 1 239 ? -6.862 -7.541 23.399 1.00 97.81 239 GLY A CA 1
ATOM 1756 C C . GLY A 1 239 ? -5.896 -7.141 22.277 1.00 97.81 239 GLY A C 1
ATOM 1757 O O . GLY A 1 239 ? -5.185 -6.131 22.333 1.00 97.81 239 GLY A O 1
ATOM 1758 N N . LEU A 1 240 ? -5.801 -7.979 21.249 1.00 97.94 240 LEU A N 1
ATOM 1759 C CA . LEU A 1 240 ? -5.010 -7.680 20.058 1.00 97.94 240 LEU A CA 1
ATOM 1760 C C . LEU A 1 240 ? -5.693 -6.600 19.211 1.00 97.94 240 LEU A C 1
ATOM 1762 O O . LEU A 1 240 ? -6.885 -6.333 19.339 1.00 97.94 240 LEU A O 1
ATOM 1766 N N . ALA A 1 241 ? -4.944 -5.981 18.304 1.00 96.50 241 ALA A N 1
ATOM 1767 C CA . ALA A 1 241 ? -5.497 -4.994 17.384 1.00 96.50 241 ALA A CA 1
ATOM 1768 C C . ALA A 1 241 ? -6.621 -5.584 16.512 1.00 96.50 241 ALA A C 1
ATOM 1770 O O . ALA A 1 241 ? -7.621 -4.913 16.275 1.00 96.50 241 ALA A O 1
ATOM 1771 N N . ALA A 1 242 ? -6.490 -6.849 16.102 1.00 96.50 242 ALA A N 1
ATOM 1772 C CA . ALA A 1 242 ? -7.521 -7.598 15.387 1.00 96.50 242 ALA A CA 1
ATOM 1773 C C . ALA A 1 242 ? -8.823 -7.733 16.191 1.00 96.50 242 ALA A C 1
ATOM 1775 O O . ALA A 1 242 ? -9.899 -7.602 15.615 1.00 96.50 242 ALA A O 1
ATOM 1776 N N . ASP A 1 243 ? -8.731 -7.911 17.514 1.00 95.94 243 ASP A N 1
ATOM 1777 C CA . ASP A 1 243 ? -9.899 -8.034 18.401 1.00 95.94 243 ASP A CA 1
ATOM 1778 C C . ASP A 1 243 ? -10.675 -6.710 18.526 1.00 95.94 243 ASP A C 1
ATOM 1780 O O . ASP A 1 243 ? -11.806 -6.689 18.998 1.00 95.94 243 ASP A O 1
ATOM 1784 N N . ASN A 1 244 ? -10.066 -5.596 18.107 1.00 94.88 244 ASN A N 1
ATOM 1785 C CA . ASN A 1 244 ? -10.644 -4.256 18.177 1.00 94.88 244 ASN A CA 1
ATOM 1786 C C . ASN A 1 244 ? -11.244 -3.792 16.833 1.00 94.88 244 ASN A C 1
ATOM 1788 O O . ASN A 1 244 ? -11.663 -2.639 16.721 1.00 94.88 244 ASN A O 1
ATOM 1792 N N . VAL A 1 245 ? -11.285 -4.646 15.801 1.00 94.88 245 VAL A N 1
ATOM 1793 C CA . VAL A 1 245 ? -11.895 -4.295 14.509 1.00 94.88 245 VAL A CA 1
ATOM 1794 C C . VAL A 1 245 ? -13.386 -4.621 14.505 1.00 94.88 245 VAL A C 1
ATOM 1796 O O . VAL A 1 245 ? -13.779 -5.765 14.704 1.00 94.88 245 VAL A O 1
ATOM 1799 N N . LEU A 1 246 ? -14.213 -3.615 14.210 1.00 94.50 246 LEU A N 1
ATOM 1800 C CA . LEU A 1 246 ? -15.674 -3.757 14.154 1.00 94.50 246 LEU A CA 1
ATOM 1801 C C . LEU A 1 246 ? -16.198 -4.095 12.749 1.00 94.50 246 LEU A C 1
ATOM 1803 O O . LEU A 1 246 ? -17.189 -4.806 12.601 1.00 94.50 246 LEU A O 1
ATOM 1807 N N . GLU A 1 247 ? -15.563 -3.556 11.709 1.00 94.38 247 GLU A N 1
ATOM 1808 C CA . GLU A 1 247 ? -16.014 -3.675 10.323 1.00 94.38 247 GLU A CA 1
ATOM 1809 C C .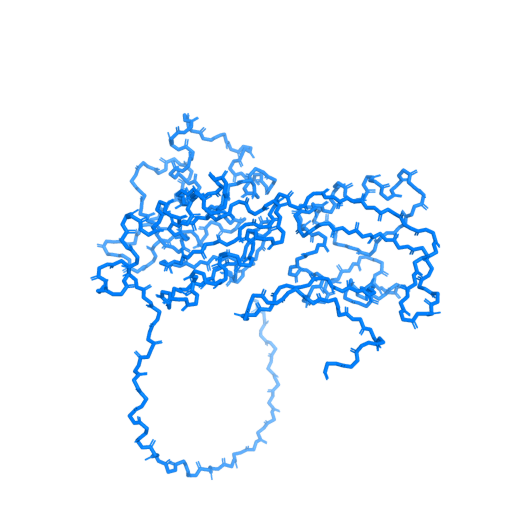 GLU A 1 247 ? -14.843 -3.469 9.356 1.00 94.38 247 GLU A C 1
ATOM 1811 O O . GLU A 1 247 ? -13.972 -2.631 9.591 1.00 94.38 247 GLU A O 1
ATOM 1816 N N . PHE A 1 248 ? -14.857 -4.199 8.241 1.00 95.50 248 PHE A N 1
ATOM 1817 C CA . PHE A 1 248 ? -13.995 -3.945 7.093 1.00 95.50 248 PHE A CA 1
ATOM 1818 C C . PHE A 1 248 ? -14.818 -3.543 5.873 1.00 95.50 248 PHE A C 1
ATOM 1820 O O . PHE A 1 248 ? -15.836 -4.162 5.561 1.00 95.50 248 PHE A O 1
ATOM 1827 N N . GLU A 1 249 ? -14.316 -2.566 5.127 1.00 95.56 249 GLU A N 1
ATOM 1828 C CA . GLU A 1 249 ? -14.712 -2.328 3.744 1.00 95.56 249 GLU A CA 1
ATOM 1829 C C . GLU A 1 249 ? -13.610 -2.879 2.829 1.00 95.56 249 GLU A C 1
ATOM 1831 O O . GLU A 1 249 ? -12.450 -2.476 2.927 1.00 95.56 249 GLU A O 1
ATOM 1836 N N . ILE A 1 250 ? -13.950 -3.864 1.996 1.00 96.25 250 ILE A N 1
ATOM 1837 C CA . ILE A 1 250 ? -12.999 -4.617 1.170 1.00 96.25 250 ILE A CA 1
ATOM 1838 C C . ILE A 1 250 ? -13.439 -4.636 -0.287 1.00 96.25 250 ILE A C 1
ATOM 1840 O O . ILE A 1 250 ? -14.627 -4.711 -0.584 1.00 96.25 250 ILE A O 1
ATOM 1844 N N . VAL A 1 251 ? -12.476 -4.667 -1.205 1.00 97.88 251 VAL A N 1
ATOM 1845 C CA . VAL A 1 251 ? -12.727 -5.031 -2.603 1.00 97.88 251 VAL A CA 1
ATOM 1846 C C . VAL A 1 251 ? -12.242 -6.458 -2.814 1.00 97.88 251 VAL A C 1
ATOM 1848 O O . VAL A 1 251 ? -11.088 -6.786 -2.547 1.00 97.88 251 VAL A O 1
ATOM 1851 N N . THR A 1 252 ? -13.141 -7.325 -3.260 1.00 97.62 252 THR A N 1
ATOM 1852 C CA . THR A 1 252 ? -12.851 -8.742 -3.511 1.00 97.62 252 THR A CA 1
ATOM 1853 C C . THR A 1 252 ? -12.196 -8.959 -4.878 1.00 97.62 252 THR A C 1
ATOM 1855 O O . THR A 1 252 ? -12.144 -8.063 -5.717 1.00 97.62 252 THR A O 1
ATOM 1858 N N . ALA A 1 253 ? -11.699 -10.174 -5.130 1.00 95.94 253 ALA A N 1
ATOM 1859 C CA . ALA A 1 253 ? -10.971 -10.511 -6.358 1.00 95.94 253 ALA A CA 1
ATOM 1860 C C . ALA A 1 253 ? -11.802 -10.401 -7.654 1.00 95.94 253 ALA A C 1
ATOM 1862 O O . ALA A 1 253 ? -11.228 -10.341 -8.736 1.00 95.94 253 ALA A O 1
ATOM 1863 N N . ASN A 1 254 ? -13.135 -10.363 -7.561 1.00 95.94 254 ASN A N 1
ATOM 1864 C CA . ASN A 1 254 ? -14.028 -10.090 -8.693 1.00 95.94 254 ASN A CA 1
ATOM 1865 C C . ASN A 1 254 ? -14.406 -8.596 -8.800 1.00 95.94 254 ASN A C 1
ATOM 1867 O O . ASN A 1 254 ? -15.412 -8.262 -9.419 1.00 95.94 254 ASN A O 1
ATOM 1871 N N . SER A 1 255 ? -13.636 -7.717 -8.154 1.00 97.00 255 SER A N 1
ATOM 1872 C CA . SER A 1 255 ? -13.854 -6.269 -8.086 1.00 97.00 255 SER A CA 1
ATOM 1873 C C . SER A 1 255 ? -15.147 -5.837 -7.377 1.00 97.00 255 SER A C 1
ATOM 1875 O O . SER A 1 255 ? -15.610 -4.717 -7.580 1.00 97.00 255 SER A O 1
ATOM 1877 N N . THR A 1 256 ? -15.730 -6.666 -6.503 1.00 97.69 256 THR A N 1
ATOM 1878 C CA . THR A 1 256 ? -16.921 -6.278 -5.720 1.00 97.69 256 THR A CA 1
ATOM 1879 C C . THR A 1 256 ? -16.530 -5.626 -4.397 1.00 97.69 256 THR A C 1
ATOM 1881 O O . THR A 1 256 ? -15.792 -6.235 -3.616 1.00 97.69 256 THR A O 1
ATOM 1884 N N . LEU A 1 257 ? -17.068 -4.430 -4.128 1.00 97.62 257 LEU A N 1
ATOM 1885 C CA . LEU A 1 257 ? -16.996 -3.765 -2.825 1.00 97.62 257 LEU A CA 1
ATOM 1886 C C . LEU A 1 257 ? -17.944 -4.445 -1.833 1.00 97.62 257 LEU A C 1
ATOM 1888 O O . LEU A 1 257 ? -19.152 -4.509 -2.059 1.00 97.62 257 LEU A O 1
ATOM 1892 N N . LEU A 1 258 ? -17.399 -4.917 -0.718 1.00 95.94 258 LEU A N 1
ATOM 1893 C CA . LEU A 1 258 ? -18.144 -5.518 0.375 1.00 95.94 258 LEU A CA 1
ATOM 1894 C C . LEU A 1 258 ? -17.855 -4.795 1.680 1.00 95.94 258 LEU A C 1
ATOM 1896 O O . LEU A 1 258 ? -16.743 -4.356 1.951 1.00 95.94 258 LEU A O 1
ATOM 1900 N N . LYS A 1 259 ? -18.880 -4.766 2.520 1.00 93.81 259 LYS A N 1
ATOM 1901 C CA . LYS A 1 259 ? -18.799 -4.372 3.918 1.00 93.81 259 LYS A CA 1
ATOM 1902 C C . LYS A 1 259 ? -19.006 -5.624 4.761 1.00 93.81 259 LYS A C 1
ATOM 1904 O O . LYS A 1 259 ? -20.059 -6.257 4.631 1.00 93.81 259 LYS A O 1
ATOM 1909 N N . VAL A 1 260 ? -17.996 -5.991 5.546 1.00 93.25 260 VAL A N 1
ATOM 1910 C CA . VAL A 1 260 ? -17.903 -7.254 6.291 1.00 93.25 260 VAL A CA 1
ATOM 1911 C C . VAL A 1 260 ? -17.798 -6.954 7.781 1.00 93.25 260 VAL A C 1
ATOM 1913 O O . VAL A 1 260 ? -16.901 -6.237 8.216 1.00 93.25 260 VAL A O 1
ATOM 1916 N N . ASN A 1 261 ? -18.724 -7.511 8.553 1.00 92.25 261 ASN A N 1
ATOM 1917 C CA . ASN A 1 261 ? -18.808 -7.395 10.005 1.00 92.25 261 ASN A CA 1
ATOM 1918 C C . ASN A 1 261 ? -19.557 -8.620 10.565 1.00 92.25 261 ASN A C 1
ATOM 1920 O O . ASN A 1 261 ? -20.054 -9.444 9.796 1.00 92.25 261 ASN A O 1
ATOM 1924 N N . GLU A 1 262 ? -19.670 -8.734 11.887 1.00 87.00 262 GLU A N 1
ATOM 1925 C CA . GLU A 1 262 ? -20.285 -9.896 12.550 1.00 87.00 262 GLU A CA 1
ATOM 1926 C C . GLU A 1 262 ? -21.763 -10.149 12.193 1.00 87.00 262 GLU A C 1
ATOM 1928 O O . GLU A 1 262 ? -22.235 -11.277 12.312 1.00 87.00 262 GLU A O 1
ATOM 1933 N N . GLY A 1 263 ? -22.504 -9.137 11.730 1.00 79.00 263 GLY A N 1
ATOM 1934 C CA . GLY A 1 263 ? -23.931 -9.277 11.421 1.00 79.00 263 GLY A CA 1
ATOM 1935 C C . GLY A 1 263 ? -24.249 -9.541 9.948 1.00 79.00 263 GLY A C 1
ATOM 1936 O O . GLY A 1 263 ? -25.421 -9.634 9.584 1.00 79.00 263 GLY A O 1
ATOM 1937 N N . ARG A 1 264 ? -23.232 -9.691 9.091 1.00 61.09 264 ARG A N 1
ATOM 1938 C CA . ARG A 1 264 ? -23.390 -10.218 7.729 1.00 61.09 264 ARG A CA 1
ATOM 1939 C C . ARG A 1 264 ? -22.689 -11.568 7.628 1.00 61.09 264 ARG A C 1
ATOM 1941 O O . ARG A 1 264 ? -21.472 -11.631 7.495 1.00 61.09 264 ARG A O 1
ATOM 1948 N N . THR A 1 265 ? -23.461 -12.650 7.649 1.00 50.50 265 THR A N 1
ATOM 1949 C CA . THR A 1 265 ? -22.979 -13.956 7.179 1.00 50.50 265 THR A CA 1
ATOM 1950 C C . THR A 1 265 ? -22.774 -13.880 5.668 1.00 50.50 265 THR A C 1
ATOM 1952 O O . THR A 1 265 ? -23.735 -13.605 4.944 1.00 50.50 265 THR A O 1
ATOM 1955 N N . CYS A 1 266 ? -21.529 -14.062 5.225 1.00 49.22 266 CYS A N 1
ATOM 1956 C CA . CYS A 1 266 ? -21.163 -14.238 3.819 1.00 49.22 266 CYS A CA 1
ATOM 1957 C C . CYS A 1 266 ? -21.863 -15.447 3.189 1.00 49.22 266 CYS A C 1
ATOM 1959 O O . CYS A 1 266 ? -22.016 -16.469 3.898 1.00 49.22 266 CYS A O 1
#

InterPro domains:
  IPR006093 Oxygen oxidoreductase covalent FAD-binding site [PS00862] (117-150)
  IPR006094 FAD linked oxidase, N-terminal [PF01565] (117-260)
  IPR016166 FAD-binding domain, PCMH-type [PS51387] (113-266)
  IPR016169 FAD-binding, type PCMH, subdomain 2 [G3DSA:3.30.465.10] (85-265)
  IPR036318 FAD-binding, type PCMH-like superfamily [SSF56176] (103-262)
  IPR050432 FAD-linked Oxidoreductases in Biosynthesis Pathways [PTHR13878] (51-262)

Sequence (266 aa):
MARLTFLLGQLSAVLFLCVSSTGANYCRTVPGDPSFPSGEEWNSLNSSVSGRLVKAVPSAQFCNTHGGCTDAEWTSSSFRADIPGAMNYVDWEQDYESIPPSICQRNSTDCGQGNVPLYAILAESVEDVQIGIAFSSAHSLRLAVKASGHDHLGRSTARNSLLISTHKFQNITFSENFTVSGHNGGSAVTVGSGVPLNTLYQAAKEQGKILVGPGVATIVAAGGYFQGGGHSALSPLLGLAADNVLEFEIVTANSTLLKVNEGRTC

Radius of gyration: 21.3 Å; chains: 1; bounding box: 54×58×55 Å

pLDDT: mean 89.83, std 16.54, range [27.48, 98.88]

Organism: NCBI:txid47425